Protein AF-A0AAD4L509-F1 (afdb_monomer_lite)

Organism: NCBI:txid1131652

Secondary structure (DSSP, 8-state):
-PPPHHHHHHHHHHHHHHSS--S--SSPPPSSGGGHHHHHHHHHHHH-GGGGGG-----HHHHHHHHHHSSS----TTTTTSPPTT-SS-HHHHHHHHHHHHHHHHHTT--S-HHHHHHHHHHHHHHHHHHHHHHHHHHHHHHHHHHHHHHHHHHHHHSHHHHHHHTTSHHHHHHHHHHHHHHHHHHHHHHHHHHHHHHHHHHHHHHHHHHHHHHHHHHHHGGGS-GGGHHHHHHHHHHHHHHHHHHHHHHHHHHHHHHHHHHHHHHHHHHHHHHHHHHHHHHH--------------

Radius of gyration: 30.37 Å; chains: 1; bounding box: 73×47×112 Å

Sequence (298 aa):
MSATSSDKEWLENAEQAESTNSHASEYPTHPLSQLQGPFEESITESADPKYLQWQVFIDTQSRRDQILTSPKYERLCGRRWRQRPGERYHPLWKIVAQISFGLHLLANDLAKSEIHVVKILQTHVSDIDGFIERTTDDLQLALNDITERFDLLRLPLENLSIFSEMLEDPTFRQSVIIDNERIEHIITRSTLAMDDSLKDIRKGNESVNGLAFYIKEVGKEWVDRPPELDPICEAMVGNVDGWNRELRRLKRSVHKLAIALTQMTRYSLEIQRLVGVASRKGVVLPSSFPSIKLTKKC

pLDDT: mean 83.98, std 17.76, range [37.97, 98.44]

Foldseek 3Di:
DDDDPVVVVVVVVVVVVVPPPPPPPPDDDQPDPVLRLLQVLLVVLVPDCVNVVQDDDDDLVVQLCCLQPPPDHDQPLPSPQDQDVPRPDTNLSSLLSLLLRLVVCQLVVVDPDNVVSVVSNVVSLVVLVVSLVSLVSNLVVLLVVLVVVLVVLVVCVVVVVVNLVQLLDPVSLVVLVVVLVSLVSSLVSSVVNLVSSLVSLVSNLVSLVVSVVSLVVVVVVSPPHDPVCVVVSVVSNVSSVVSNVSSVVSNVSSVSSVVSSVSSVVSSVVSVVSSVVSVVVVVVDDDPDDPPPDDDDD

Structure (mmCIF, N/CA/C/O backbone):
data_AF-A0AAD4L509-F1
#
_entry.id   AF-A0AAD4L509-F1
#
loop_
_atom_site.group_PDB
_atom_site.id
_atom_site.type_symbol
_atom_site.label_atom_id
_atom_site.label_alt_id
_atom_site.label_comp_id
_atom_site.label_asym_id
_atom_site.label_entity_id
_atom_site.label_seq_id
_atom_site.pdbx_PDB_ins_code
_atom_site.Cartn_x
_atom_site.Cartn_y
_atom_site.Cartn_z
_atom_site.occupancy
_atom_site.B_iso_or_equiv
_atom_site.auth_seq_id
_atom_site.auth_comp_id
_atom_site.auth_asym_id
_atom_site.auth_atom_id
_atom_site.pdbx_PDB_model_num
ATOM 1 N N . MET A 1 1 ? -35.417 30.136 -39.360 1.00 43.12 1 MET A N 1
ATOM 2 C CA . MET A 1 1 ? -35.268 29.685 -37.961 1.00 43.12 1 MET A CA 1
ATOM 3 C C . MET A 1 1 ? -33.833 29.976 -37.580 1.00 43.12 1 MET A C 1
ATOM 5 O O . MET A 1 1 ? -32.937 29.350 -38.127 1.00 43.12 1 MET A O 1
ATOM 9 N N . SER A 1 2 ? -33.624 31.036 -36.806 1.00 41.09 2 SER A N 1
ATOM 10 C CA . SER A 1 2 ? -32.294 31.559 -36.489 1.00 41.09 2 SER A CA 1
ATOM 11 C C . SER A 1 2 ? -31.781 30.878 -35.225 1.00 41.09 2 SER A C 1
ATOM 13 O O . SER A 1 2 ? -32.472 30.907 -34.210 1.00 41.09 2 SER A O 1
ATOM 15 N N . ALA A 1 3 ? -30.605 30.250 -35.310 1.00 37.97 3 ALA A N 1
ATOM 16 C CA . ALA A 1 3 ? -29.920 29.656 -34.166 1.00 37.97 3 ALA A CA 1
ATOM 17 C C . ALA A 1 3 ? -29.687 30.716 -33.081 1.00 37.97 3 ALA A C 1
ATOM 19 O O . ALA A 1 3 ? -29.324 31.859 -33.389 1.00 37.97 3 ALA A O 1
ATOM 20 N N . THR A 1 4 ? -29.947 30.344 -31.830 1.00 47.12 4 THR A N 1
ATOM 21 C CA . THR A 1 4 ? -29.816 31.246 -30.687 1.00 47.12 4 THR A CA 1
ATOM 22 C C . THR A 1 4 ? -28.344 31.519 -30.380 1.00 47.12 4 THR A C 1
ATOM 24 O O . THR A 1 4 ? -27.475 30.717 -30.709 1.00 47.12 4 THR A O 1
ATOM 27 N N . SER A 1 5 ? -28.055 32.665 -29.753 1.00 47.44 5 SER A N 1
ATOM 28 C CA . SER A 1 5 ? -26.690 33.104 -29.407 1.00 47.44 5 SER A CA 1
ATOM 29 C C . SER A 1 5 ? -25.899 32.074 -28.591 1.00 47.44 5 SER A C 1
ATOM 31 O O . SER A 1 5 ? -24.677 32.076 -28.651 1.00 47.44 5 SER A O 1
ATOM 33 N N . SER A 1 6 ? -26.589 31.184 -27.873 1.00 50.41 6 SER A N 1
ATOM 34 C CA . SER A 1 6 ? -25.966 30.121 -27.086 1.00 50.41 6 SER A CA 1
ATOM 35 C C . SER A 1 6 ? -25.406 29.004 -27.968 1.00 50.41 6 SER A C 1
ATOM 37 O O . SER A 1 6 ? -24.309 28.530 -27.713 1.00 50.41 6 SER A O 1
ATOM 39 N N . ASP A 1 7 ? -26.085 28.637 -29.059 1.00 46.78 7 ASP A N 1
ATOM 40 C CA . ASP A 1 7 ? -25.663 27.527 -29.929 1.00 46.78 7 ASP A CA 1
ATOM 41 C C . ASP A 1 7 ? -24.401 27.863 -30.744 1.00 46.78 7 ASP A C 1
ATOM 43 O O . ASP A 1 7 ? -23.648 26.972 -31.134 1.00 46.78 7 ASP A O 1
ATOM 47 N N . LYS A 1 8 ? -24.147 29.158 -30.972 1.00 52.47 8 LYS A N 1
ATOM 48 C CA . LYS A 1 8 ? -22.928 29.647 -31.632 1.00 52.47 8 LYS A CA 1
ATOM 49 C C . LYS A 1 8 ? -21.715 29.650 -30.696 1.00 52.47 8 LYS A C 1
ATOM 51 O O . LYS A 1 8 ? -20.625 29.319 -31.144 1.00 52.47 8 LYS A O 1
ATOM 56 N N . GLU A 1 9 ? -21.916 29.917 -29.404 1.00 48.72 9 GLU A N 1
ATOM 57 C CA . GLU A 1 9 ? -20.851 29.861 -28.389 1.00 48.72 9 GLU A CA 1
ATOM 58 C C . GLU A 1 9 ? -20.321 28.436 -28.163 1.00 48.72 9 GLU A C 1
ATOM 60 O O . GLU A 1 9 ? -19.134 28.262 -27.899 1.00 48.72 9 GLU A O 1
ATOM 65 N N . TRP A 1 10 ? -21.156 27.397 -28.283 1.00 47.34 10 TRP A N 1
ATOM 66 C CA . TRP A 1 10 ? -20.687 26.010 -28.139 1.00 47.34 10 TRP A CA 1
ATOM 67 C C . TRP A 1 10 ? -19.842 25.545 -29.328 1.00 47.34 10 TRP A C 1
ATOM 69 O O . TRP A 1 10 ? -18.880 24.804 -29.135 1.00 47.34 10 TRP A O 1
ATOM 79 N N . LEU A 1 11 ? -20.173 25.998 -30.541 1.00 46.00 11 LEU A N 1
ATOM 80 C CA . LEU A 1 11 ? -19.429 25.659 -31.756 1.00 46.00 11 LEU A CA 1
ATOM 81 C C . LEU A 1 11 ? -18.116 26.447 -31.860 1.00 46.00 11 LEU A C 1
ATOM 83 O O . LEU A 1 11 ? -17.094 25.850 -32.179 1.00 46.00 11 LEU A O 1
ATOM 87 N N . GLU A 1 12 ? -18.097 27.731 -31.485 1.00 48.97 12 GLU A N 1
ATOM 88 C CA . GLU A 1 12 ? -16.856 28.523 -31.438 1.00 48.97 12 GLU A CA 1
ATOM 89 C C . GLU A 1 12 ? -15.897 28.044 -30.334 1.00 48.97 12 GLU A C 1
ATOM 91 O O . GLU A 1 12 ? -14.687 28.033 -30.546 1.00 48.97 12 GLU A O 1
ATOM 96 N N . ASN A 1 13 ? -16.404 27.569 -29.188 1.00 50.41 13 ASN A N 1
ATOM 97 C CA . ASN A 1 13 ? -15.561 26.963 -28.148 1.00 50.41 13 ASN A CA 1
ATOM 98 C C . ASN A 1 13 ? -15.045 25.566 -28.535 1.00 50.41 13 ASN A C 1
ATOM 100 O O . ASN A 1 13 ? -13.947 25.192 -28.123 1.00 50.41 13 ASN A O 1
ATOM 104 N N . ALA A 1 14 ? -15.796 24.798 -29.332 1.00 44.62 14 ALA A N 1
ATOM 105 C CA . ALA A 1 14 ? -15.333 23.517 -29.869 1.00 44.62 14 ALA A CA 1
ATOM 106 C C . ALA A 1 14 ? -14.268 23.716 -30.965 1.00 44.62 14 ALA A C 1
ATOM 108 O O . ALA A 1 14 ? -13.237 23.048 -30.940 1.00 44.62 14 ALA A O 1
ATOM 109 N N . GLU A 1 15 ? -14.446 24.703 -31.850 1.00 41.56 15 GLU A N 1
ATOM 110 C CA . GLU A 1 15 ? -13.451 25.070 -32.867 1.00 41.56 15 GLU A CA 1
ATOM 111 C C . GLU A 1 15 ? -12.221 25.785 -32.266 1.00 41.56 15 GLU A C 1
ATOM 113 O O . GLU A 1 15 ? -11.111 25.623 -32.773 1.00 41.56 15 GLU A O 1
ATOM 118 N N . GLN A 1 16 ? -12.345 26.515 -31.148 1.00 42.78 16 GLN A N 1
ATOM 119 C CA . GLN A 1 16 ? -11.191 27.054 -30.402 1.00 42.78 16 GLN A CA 1
ATOM 120 C C . GLN A 1 16 ? -10.446 25.987 -29.580 1.00 42.78 16 GLN A C 1
ATOM 122 O O . GLN A 1 16 ? -9.226 26.088 -29.414 1.00 42.78 16 GLN A O 1
ATOM 127 N N . ALA A 1 17 ? -11.136 24.935 -29.124 1.00 42.91 17 ALA A N 1
ATOM 128 C CA . ALA A 1 17 ? -10.501 23.765 -28.515 1.00 42.91 17 ALA A CA 1
ATOM 129 C C . ALA A 1 17 ? -9.759 22.892 -29.548 1.00 42.91 17 ALA A C 1
ATOM 131 O O . ALA A 1 17 ? -8.763 22.259 -29.199 1.00 42.91 17 ALA A O 1
ATOM 132 N N . GLU A 1 18 ? -10.185 22.898 -30.816 1.00 42.50 18 GLU A N 1
ATOM 133 C CA . GLU A 1 18 ? -9.503 22.190 -31.913 1.00 42.50 18 GLU A CA 1
ATOM 134 C C . GLU A 1 18 ? -8.462 23.039 -32.675 1.00 42.50 18 GLU A C 1
ATOM 136 O O . GLU A 1 18 ? -7.600 22.473 -33.345 1.00 42.50 18 GLU A O 1
ATOM 141 N N . SER A 1 19 ? -8.448 24.374 -32.538 1.00 38.34 19 SER A N 1
ATOM 142 C CA . SER A 1 19 ? -7.509 25.262 -33.264 1.00 38.34 19 SER A CA 1
ATOM 143 C C . SER A 1 19 ? -6.314 25.797 -32.458 1.00 38.34 19 SER A C 1
ATOM 145 O O . SER A 1 19 ? -5.514 26.566 -32.991 1.00 38.34 19 SER A O 1
ATOM 147 N N . THR A 1 20 ? -6.104 25.347 -31.215 1.00 40.91 20 THR A N 1
ATOM 148 C CA . THR A 1 20 ? -4.915 25.712 -30.409 1.00 40.91 20 THR A CA 1
ATOM 149 C C . THR A 1 20 ? -3.862 24.613 -30.272 1.00 40.91 20 THR A C 1
ATOM 151 O O . THR A 1 20 ? -2.936 24.761 -29.479 1.00 40.91 20 THR A O 1
ATOM 154 N N . ASN A 1 21 ? -3.914 23.547 -31.079 1.00 43.47 21 ASN A N 1
ATOM 155 C CA . ASN A 1 21 ? -2.883 22.505 -31.038 1.00 43.47 21 ASN A CA 1
ATOM 156 C C . ASN A 1 21 ? -2.199 22.281 -32.394 1.00 43.47 21 ASN A C 1
ATOM 158 O O . ASN A 1 21 ? -2.248 21.204 -32.978 1.00 43.47 21 ASN A O 1
ATOM 162 N N . SER A 1 22 ? -1.531 23.327 -32.890 1.00 38.91 22 SER A N 1
ATOM 163 C CA . SER A 1 22 ? -0.458 23.193 -33.891 1.00 38.91 22 SER A CA 1
ATOM 164 C C . SER A 1 22 ? 0.933 23.458 -33.303 1.00 38.91 22 SER A C 1
ATOM 166 O O . SER A 1 22 ? 1.882 23.736 -34.033 1.00 38.91 22 SER A O 1
ATOM 168 N N . HIS A 1 23 ? 1.096 23.297 -31.986 1.00 38.84 23 HIS A N 1
ATOM 169 C CA . HIS A 1 23 ? 2.402 22.912 -31.470 1.00 38.84 23 HIS A CA 1
ATOM 170 C C . HIS A 1 23 ? 2.576 21.431 -31.799 1.00 38.84 23 HIS A C 1
ATOM 172 O O . HIS A 1 23 ? 1.921 20.575 -31.208 1.00 38.84 23 HIS A O 1
ATOM 178 N N . ALA A 1 24 ? 3.435 21.119 -32.772 1.00 44.59 24 ALA A N 1
ATOM 179 C CA . ALA A 1 24 ? 4.039 19.795 -32.836 1.00 44.59 24 ALA A CA 1
ATOM 180 C C . ALA A 1 24 ? 4.482 19.436 -31.408 1.00 44.59 24 ALA A C 1
ATOM 182 O O . ALA A 1 24 ? 5.202 20.229 -30.802 1.00 44.59 24 ALA A O 1
ATOM 183 N N . SER A 1 25 ? 3.957 18.341 -30.846 1.00 54.03 25 SER A N 1
ATOM 184 C CA . SER A 1 25 ? 4.191 17.982 -29.442 1.00 54.03 25 SER A CA 1
ATOM 185 C C . SER A 1 25 ? 5.686 18.088 -29.132 1.00 54.03 25 SER A C 1
ATOM 187 O O . SER A 1 25 ? 6.492 17.419 -29.776 1.00 54.03 25 SER A O 1
ATOM 189 N N . GLU A 1 26 ? 6.070 18.946 -28.177 1.00 77.88 26 GLU A N 1
ATOM 190 C CA . GLU A 1 26 ? 7.463 19.060 -27.707 1.00 77.88 26 GLU A CA 1
ATOM 191 C C . GLU A 1 26 ? 7.971 17.738 -27.102 1.00 77.88 26 GLU A C 1
ATOM 193 O O . GLU A 1 26 ? 9.171 17.564 -26.883 1.00 77.88 26 GLU A O 1
ATOM 198 N N . TYR A 1 27 ? 7.066 16.789 -26.849 1.00 84.69 27 TYR A N 1
ATOM 199 C CA . TYR A 1 27 ? 7.356 15.504 -26.242 1.00 84.69 27 TYR A CA 1
ATOM 200 C C . TYR A 1 27 ? 7.471 14.388 -27.289 1.00 84.69 27 TYR A C 1
ATOM 202 O O . TYR A 1 27 ? 6.684 14.334 -28.239 1.00 84.69 27 TYR A O 1
ATOM 210 N N . PRO A 1 28 ? 8.400 13.432 -27.097 1.00 91.75 28 PRO A N 1
ATOM 211 C CA . PRO A 1 28 ? 8.455 12.233 -27.921 1.00 91.75 28 PRO A CA 1
ATOM 212 C C . PRO A 1 28 ? 7.127 11.468 -27.913 1.00 91.75 28 PRO A C 1
ATOM 214 O O . PRO A 1 28 ? 6.457 11.356 -26.882 1.00 91.75 28 PRO A O 1
ATOM 217 N N . THR A 1 29 ? 6.768 10.895 -29.062 1.00 92.94 29 THR A N 1
ATOM 218 C CA . THR A 1 29 ? 5.614 10.000 -29.166 1.00 92.94 29 THR A CA 1
ATOM 219 C C . THR A 1 29 ? 5.935 8.661 -28.509 1.00 92.94 29 THR A C 1
ATOM 221 O O . THR A 1 29 ? 6.902 7.989 -28.859 1.00 92.94 29 THR A O 1
ATOM 224 N N . HIS A 1 30 ? 5.111 8.274 -27.546 1.00 92.94 30 HIS A N 1
ATOM 225 C CA . HIS A 1 30 ? 5.195 7.021 -26.823 1.00 92.94 30 HIS A CA 1
ATOM 226 C C . HIS A 1 30 ? 4.665 5.871 -27.706 1.00 92.94 30 HIS A C 1
ATOM 228 O O . HIS A 1 30 ? 3.613 6.024 -28.331 1.00 92.94 30 HIS A O 1
ATOM 234 N N . PRO A 1 31 ? 5.312 4.685 -27.729 1.00 89.31 31 PRO A N 1
ATOM 235 C CA . PRO A 1 31 ? 4.891 3.548 -28.569 1.00 89.31 31 PRO A CA 1
ATOM 236 C C . PRO A 1 31 ? 3.499 2.999 -28.220 1.00 89.31 31 PRO A C 1
ATOM 238 O O . PRO A 1 31 ? 2.867 2.307 -29.010 1.00 89.31 31 PRO A O 1
ATOM 241 N N 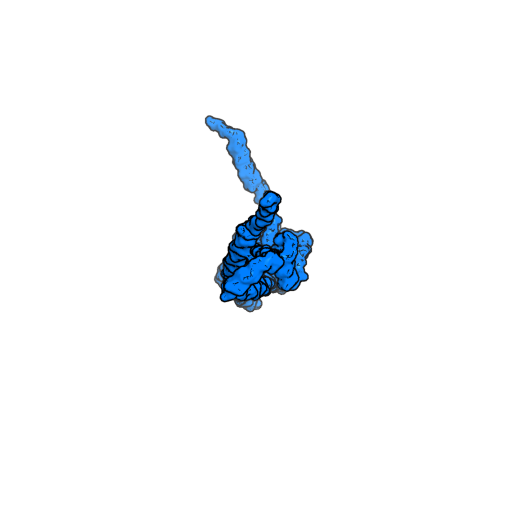. LEU A 1 32 ? 3.012 3.307 -27.020 1.00 87.75 32 LEU A N 1
ATOM 242 C CA . LEU A 1 32 ? 1.647 3.038 -26.579 1.00 87.75 32 LEU A CA 1
ATOM 243 C C . LEU A 1 32 ? 0.907 4.350 -26.349 1.00 87.75 32 LEU A C 1
ATOM 245 O O . LEU A 1 32 ? 1.233 5.068 -25.403 1.00 87.75 32 LEU A O 1
ATOM 249 N N . SER A 1 33 ? -0.132 4.610 -27.141 1.00 89.44 33 SER A N 1
ATOM 250 C CA . SER A 1 33 ? -0.953 5.827 -27.043 1.00 89.44 33 SER A CA 1
ATOM 251 C C . SER A 1 33 ? -1.555 6.028 -25.648 1.00 89.44 33 SER A C 1
ATOM 253 O O . SER A 1 33 ? -1.541 7.135 -25.117 1.00 89.44 33 SER A O 1
ATOM 255 N N . GLN A 1 34 ? -1.996 4.947 -24.999 1.00 90.50 34 GLN A N 1
ATOM 256 C CA . GLN A 1 34 ? -2.543 4.983 -23.637 1.00 90.50 34 GLN A CA 1
ATOM 257 C C . GLN A 1 34 ? -1.531 5.430 -22.562 1.00 90.50 34 GLN A C 1
ATOM 259 O O . GLN A 1 34 ? -1.933 5.802 -21.462 1.00 90.50 34 GLN A O 1
ATOM 264 N N . LEU A 1 35 ? -0.228 5.381 -22.860 1.00 93.31 35 LEU A N 1
ATOM 265 C CA . LEU A 1 35 ? 0.849 5.798 -21.959 1.00 93.31 35 LEU A CA 1
ATOM 266 C C . LEU A 1 35 ? 1.438 7.171 -22.322 1.00 93.31 35 LEU A C 1
ATOM 268 O O . LEU A 1 35 ? 2.289 7.660 -21.584 1.00 93.31 35 LEU A O 1
ATOM 272 N N . GLN A 1 36 ? 0.961 7.826 -23.388 1.00 94.88 36 GLN A N 1
ATOM 273 C CA . GLN A 1 36 ? 1.437 9.157 -23.784 1.00 94.88 36 GLN A CA 1
ATOM 274 C C . GLN A 1 36 ? 1.230 10.184 -22.666 1.00 94.88 36 GLN A C 1
ATOM 276 O O . GLN A 1 36 ? 2.169 10.842 -22.235 1.00 94.88 36 GLN A O 1
ATOM 281 N N . GLY A 1 37 ? 0.011 10.276 -22.136 1.00 95.19 37 GLY A N 1
ATOM 282 C CA . GLY A 1 37 ? -0.310 11.221 -21.070 1.00 95.19 37 GLY A CA 1
ATOM 283 C C . GLY A 1 37 ? 0.528 11.060 -19.789 1.00 95.19 37 GLY A C 1
ATOM 284 O O . GLY A 1 37 ? 1.097 12.052 -19.333 1.00 95.19 37 GLY A O 1
ATOM 285 N N . PRO A 1 38 ? 0.647 9.855 -19.188 1.00 95.25 38 PRO A N 1
ATOM 286 C CA . PRO A 1 38 ? 1.501 9.674 -18.015 1.00 95.25 38 PRO A CA 1
ATOM 287 C C . PRO A 1 38 ? 2.987 9.902 -18.327 1.00 95.25 38 PRO A C 1
ATOM 289 O O . PRO A 1 38 ? 3.720 10.367 -17.455 1.00 95.25 38 PRO A O 1
ATOM 292 N N . PHE A 1 39 ? 3.436 9.612 -19.551 1.00 95.50 39 PHE A N 1
ATOM 293 C CA . PHE A 1 39 ? 4.797 9.909 -19.990 1.00 95.50 39 PHE A CA 1
ATOM 294 C C . PHE A 1 39 ? 5.066 11.420 -20.002 1.00 95.50 39 PHE A C 1
ATOM 296 O O . PHE A 1 39 ? 6.002 11.871 -19.344 1.00 95.50 39 PHE A O 1
ATOM 303 N N . GLU A 1 40 ? 4.212 12.206 -20.656 1.00 95.19 40 GLU A N 1
ATOM 304 C CA . GLU A 1 40 ? 4.329 13.669 -20.717 1.00 95.19 40 GLU A CA 1
ATOM 305 C C . GLU A 1 40 ? 4.313 14.301 -19.322 1.00 95.19 40 GLU A C 1
ATOM 307 O O . GLU A 1 40 ? 5.230 15.049 -18.981 1.00 95.19 40 GLU A O 1
ATOM 312 N N . GLU A 1 41 ? 3.342 13.926 -18.476 1.00 92.88 41 GLU A N 1
ATOM 313 C CA . GLU A 1 41 ? 3.248 14.439 -17.102 1.00 92.88 41 GLU A CA 1
ATOM 314 C C . GLU A 1 41 ? 4.536 14.149 -16.317 1.00 92.88 41 GLU A C 1
ATOM 316 O O . GLU A 1 41 ? 5.060 15.026 -15.632 1.00 92.88 41 GLU A O 1
ATOM 321 N N . SER A 1 42 ? 5.111 12.952 -16.470 1.00 92.12 42 SER A N 1
ATOM 322 C CA . SER A 1 42 ? 6.351 12.586 -15.776 1.00 92.12 42 SER A CA 1
ATOM 323 C C . SER A 1 42 ? 7.586 13.374 -16.238 1.00 92.12 42 SER A C 1
ATOM 325 O O . SER A 1 42 ? 8.481 13.634 -15.427 1.00 92.12 42 SER A O 1
ATOM 327 N N . ILE A 1 43 ? 7.640 13.793 -17.509 1.00 90.94 43 ILE A N 1
ATOM 328 C CA . ILE A 1 43 ? 8.719 14.648 -18.027 1.00 90.94 43 ILE A CA 1
ATOM 329 C C . ILE A 1 43 ? 8.578 16.054 -17.452 1.00 90.94 43 ILE A C 1
ATOM 331 O O . ILE A 1 43 ? 9.557 16.606 -16.943 1.00 90.94 43 ILE A O 1
ATOM 335 N N . THR A 1 44 ? 7.365 16.614 -17.481 1.00 89.69 44 THR A N 1
ATOM 336 C CA . THR A 1 44 ? 7.090 17.940 -16.916 1.00 89.69 44 THR A CA 1
ATOM 337 C C . THR A 1 44 ? 7.430 17.988 -15.424 1.00 89.69 44 THR A C 1
ATOM 339 O O . THR A 1 44 ? 8.075 18.930 -14.969 1.00 89.69 44 THR A O 1
ATOM 342 N N . GLU A 1 45 ? 7.063 16.955 -14.662 1.00 87.00 45 GLU A N 1
ATOM 343 C CA . GLU A 1 45 ? 7.367 16.864 -13.227 1.00 87.00 45 GLU A CA 1
ATOM 344 C C . GLU A 1 45 ? 8.865 16.763 -12.945 1.00 87.00 45 GLU A C 1
ATOM 346 O O . GLU A 1 45 ? 9.358 17.376 -12.000 1.00 87.00 45 GLU A O 1
ATOM 351 N N . SER A 1 46 ? 9.605 16.023 -13.772 1.00 83.50 46 SER A N 1
ATOM 352 C CA . SER A 1 46 ? 11.055 15.867 -13.610 1.00 83.50 46 SER A CA 1
ATOM 353 C C . SER A 1 46 ? 11.821 17.171 -13.858 1.00 83.50 46 SER A C 1
ATOM 355 O O . SER A 1 46 ? 12.927 17.338 -13.344 1.00 83.50 46 SER A O 1
ATOM 357 N N . ALA A 1 47 ? 11.240 18.101 -14.622 1.00 82.62 47 ALA A N 1
ATOM 358 C CA . ALA A 1 47 ? 11.816 19.416 -14.886 1.00 82.62 47 ALA A CA 1
ATOM 359 C C . ALA A 1 47 ? 11.576 20.433 -13.752 1.00 82.62 47 ALA A C 1
ATOM 361 O O . ALA A 1 47 ? 12.298 21.428 -13.674 1.00 82.62 47 ALA A O 1
ATOM 362 N N . ASP A 1 48 ? 10.599 20.202 -12.865 1.00 80.00 48 ASP A N 1
ATOM 363 C CA . ASP A 1 48 ? 10.286 21.102 -11.751 1.00 80.00 48 ASP A CA 1
ATOM 364 C C . ASP A 1 48 ? 10.876 20.572 -10.418 1.00 80.00 48 ASP A C 1
ATOM 366 O O . ASP A 1 48 ? 10.406 19.571 -9.865 1.00 80.00 48 ASP A O 1
ATOM 370 N N . PRO A 1 49 ? 11.868 21.269 -9.822 1.00 71.88 49 PRO A N 1
ATOM 371 C CA . PRO A 1 49 ? 12.507 20.863 -8.569 1.00 71.88 49 PRO A CA 1
ATOM 372 C C . PRO A 1 49 ? 11.546 20.723 -7.387 1.00 71.88 49 PRO A C 1
ATOM 374 O O . PRO A 1 49 ? 11.866 20.038 -6.411 1.00 71.88 49 PRO A O 1
ATOM 377 N N . LYS A 1 50 ? 10.362 21.350 -7.444 1.00 72.62 50 LYS A N 1
ATOM 378 C CA . LYS A 1 50 ? 9.341 21.199 -6.403 1.00 72.62 50 LYS A CA 1
ATOM 379 C C . LYS A 1 50 ? 8.954 19.739 -6.232 1.00 72.62 50 LYS A C 1
ATOM 381 O O . LYS A 1 50 ? 8.697 19.339 -5.104 1.00 72.62 50 LYS A O 1
ATOM 386 N N . TYR A 1 51 ? 8.966 18.924 -7.289 1.00 66.56 51 TYR A N 1
ATOM 387 C CA . TYR A 1 51 ? 8.562 17.517 -7.220 1.00 66.56 51 TYR A CA 1
ATOM 388 C C . TYR A 1 51 ? 9.578 16.609 -6.494 1.00 66.56 51 TYR A C 1
ATOM 390 O O . TYR A 1 51 ? 9.212 15.512 -6.063 1.00 66.56 51 TYR A O 1
ATOM 398 N N . LEU A 1 52 ? 10.805 17.085 -6.241 1.00 59.97 52 LEU A N 1
ATOM 399 C CA . LEU A 1 52 ? 11.832 16.360 -5.478 1.00 59.97 52 LEU A CA 1
ATOM 400 C C . LEU A 1 52 ? 11.637 16.448 -3.953 1.00 59.97 52 LEU A C 1
ATOM 402 O O . LEU A 1 52 ? 12.065 15.553 -3.227 1.00 59.97 52 LEU A O 1
ATOM 406 N N . GLN A 1 53 ? 10.949 17.478 -3.448 1.00 61.06 53 GLN A N 1
ATOM 407 C CA . GLN A 1 53 ? 10.806 17.737 -2.003 1.00 61.06 53 GLN A CA 1
ATOM 408 C C . GLN A 1 53 ? 9.802 16.816 -1.285 1.00 61.06 53 GLN A C 1
ATOM 410 O O . GLN A 1 53 ? 9.625 16.899 -0.072 1.00 61.06 53 GLN A O 1
ATOM 415 N N . TRP A 1 54 ? 9.125 15.929 -2.014 1.00 62.31 54 TRP A N 1
ATOM 416 C CA . TRP A 1 54 ? 7.993 15.156 -1.488 1.00 62.31 54 TRP A CA 1
ATOM 417 C C . TRP A 1 54 ? 8.349 13.741 -1.029 1.00 62.31 54 TRP A C 1
ATOM 419 O O . TRP A 1 54 ? 7.462 12.976 -0.634 1.00 62.31 54 TRP A O 1
ATOM 429 N N . GLN A 1 55 ? 9.628 13.369 -1.087 1.00 63.50 55 GLN A N 1
ATOM 430 C CA . GLN A 1 55 ? 10.098 12.106 -0.536 1.00 63.50 55 GLN A CA 1
ATOM 431 C C . GLN A 1 55 ? 10.271 12.246 0.977 1.00 63.50 55 GLN A C 1
ATOM 433 O O . GLN A 1 55 ? 11.147 12.959 1.455 1.00 63.50 55 GLN A O 1
ATOM 438 N N . VAL A 1 56 ? 9.418 11.557 1.733 1.00 64.88 56 VAL A N 1
ATOM 439 C CA . VAL A 1 56 ? 9.535 11.472 3.190 1.00 64.88 56 VAL A CA 1
ATOM 440 C C . VAL A 1 56 ? 10.106 10.105 3.539 1.00 64.88 56 VAL A C 1
ATOM 442 O O . VAL A 1 56 ? 9.469 9.076 3.308 1.00 64.88 56 VAL A O 1
ATOM 445 N N . PHE A 1 57 ? 11.322 10.113 4.077 1.00 71.69 57 PHE A N 1
ATOM 446 C CA . PHE A 1 57 ? 12.025 8.931 4.559 1.00 71.69 57 PHE A CA 1
ATOM 447 C C . PHE A 1 57 ? 11.798 8.804 6.062 1.00 71.69 57 PHE A C 1
ATOM 449 O O . PHE A 1 57 ? 12.560 9.322 6.870 1.00 71.69 57 PHE A O 1
ATOM 456 N N . ILE A 1 58 ? 10.703 8.148 6.422 1.00 82.00 58 ILE A N 1
ATOM 457 C CA . ILE A 1 58 ? 10.400 7.748 7.798 1.00 82.00 58 ILE A CA 1
ATOM 458 C C . ILE A 1 58 ? 10.194 6.241 7.808 1.00 82.00 58 ILE A C 1
ATOM 460 O O . ILE A 1 58 ? 9.695 5.696 6.823 1.00 82.00 58 ILE A O 1
ATOM 464 N N . ASP A 1 59 ? 10.598 5.568 8.878 1.00 88.69 59 ASP A N 1
ATOM 465 C CA . ASP A 1 59 ? 10.461 4.120 9.011 1.00 88.69 59 ASP A CA 1
ATOM 466 C C . ASP A 1 59 ? 8.992 3.695 9.198 1.00 88.69 59 ASP A C 1
ATOM 468 O O . ASP A 1 59 ? 8.102 4.511 9.453 1.00 88.69 59 ASP A O 1
ATOM 472 N N . THR A 1 60 ? 8.732 2.399 9.031 1.00 90.12 60 THR A N 1
ATOM 473 C CA . THR A 1 60 ? 7.389 1.803 9.084 1.00 90.12 60 THR A CA 1
ATOM 474 C C . THR A 1 60 ? 6.693 2.040 10.428 1.00 90.12 60 THR A C 1
ATOM 476 O O . THR A 1 60 ? 5.500 2.354 10.442 1.00 90.12 60 THR A O 1
ATOM 479 N N . GLN A 1 61 ? 7.425 1.983 11.545 1.00 92.75 61 GLN A N 1
ATOM 480 C CA . GLN A 1 61 ? 6.859 2.226 12.872 1.00 92.75 61 GLN A CA 1
ATOM 481 C C . GLN A 1 61 ? 6.440 3.688 13.016 1.00 92.75 61 GLN A C 1
ATOM 483 O O . GLN A 1 61 ? 5.287 3.970 13.340 1.00 92.75 61 GLN A O 1
ATOM 488 N N . SER A 1 62 ? 7.322 4.618 12.648 1.00 91.69 62 SER A N 1
ATOM 489 C CA . SER A 1 62 ? 7.014 6.051 12.652 1.00 91.69 62 SER A CA 1
ATOM 490 C C . SER A 1 62 ? 5.801 6.396 11.779 1.00 91.69 62 SER A C 1
ATOM 492 O O . SER A 1 62 ? 4.978 7.232 12.162 1.00 91.69 62 SER A O 1
ATOM 494 N N . ARG A 1 63 ? 5.642 5.746 10.613 1.00 90.50 63 ARG A N 1
ATOM 495 C CA . ARG A 1 63 ? 4.443 5.912 9.767 1.00 90.50 63 ARG A CA 1
ATOM 496 C C . ARG A 1 63 ? 3.185 5.446 10.485 1.00 90.50 63 ARG A C 1
ATOM 498 O O . ARG A 1 63 ? 2.189 6.172 10.481 1.00 90.50 63 ARG A O 1
ATOM 505 N N . ARG A 1 64 ? 3.217 4.255 11.092 1.00 93.50 64 ARG A N 1
ATOM 506 C CA . ARG A 1 64 ? 2.074 3.700 11.828 1.00 93.50 64 ARG A CA 1
ATOM 507 C C . ARG A 1 64 ? 1.679 4.605 12.988 1.00 93.50 64 ARG A C 1
ATOM 509 O O . ARG A 1 64 ? 0.503 4.949 13.106 1.00 93.50 64 ARG A O 1
ATOM 516 N N . ASP A 1 65 ? 2.652 5.052 13.769 1.00 93.44 65 ASP A N 1
ATOM 517 C CA . ASP A 1 65 ? 2.424 5.914 14.924 1.00 93.44 65 ASP A CA 1
ATOM 518 C C . ASP A 1 65 ? 1.791 7.242 14.507 1.00 93.44 65 ASP A C 1
ATOM 520 O O . ASP A 1 65 ? 0.801 7.665 15.101 1.00 93.44 65 ASP A O 1
ATOM 524 N N . GLN A 1 66 ? 2.271 7.881 13.440 1.00 91.12 66 GLN A N 1
ATOM 525 C CA . GLN A 1 66 ? 1.658 9.113 12.937 1.00 91.12 66 GLN A CA 1
ATOM 526 C C . GLN A 1 66 ? 0.249 8.877 12.364 1.00 91.12 66 GLN A C 1
ATOM 528 O O . GLN A 1 66 ? -0.664 9.667 12.624 1.00 91.12 66 GLN A O 1
ATOM 533 N N . ILE A 1 67 ? 0.019 7.766 11.648 1.00 92.50 67 ILE A N 1
ATOM 534 C CA . ILE A 1 67 ? -1.328 7.389 11.189 1.00 92.50 67 ILE A CA 1
ATOM 535 C C . ILE A 1 67 ? -2.289 7.302 12.374 1.00 92.50 67 ILE A C 1
ATOM 537 O O . ILE A 1 67 ? -3.430 7.734 12.232 1.00 92.50 67 ILE A O 1
ATOM 541 N N . LEU A 1 68 ? -1.858 6.799 13.529 1.00 94.06 68 LEU A N 1
ATOM 542 C CA . LEU A 1 68 ? -2.719 6.645 14.700 1.00 94.06 68 LEU A CA 1
ATOM 543 C C . LEU A 1 68 ? -2.831 7.914 15.554 1.00 94.06 68 LEU A C 1
ATOM 545 O O . LEU A 1 68 ? -3.910 8.212 16.059 1.00 94.06 68 LEU A O 1
ATOM 549 N N . THR A 1 69 ? -1.753 8.678 15.704 1.00 92.50 69 THR A N 1
ATOM 550 C CA . THR A 1 69 ? -1.664 9.756 16.705 1.00 92.50 69 THR A CA 1
ATOM 551 C C . THR A 1 69 ? -1.857 11.158 16.136 1.00 92.50 69 THR A C 1
ATOM 553 O O . THR A 1 69 ? -2.217 12.068 16.882 1.00 92.50 69 THR A O 1
ATOM 556 N N . SER A 1 70 ? -1.652 11.372 14.830 1.00 90.31 70 SER A N 1
ATOM 557 C CA . SER A 1 70 ? -1.762 12.718 14.261 1.00 90.31 70 SER A CA 1
ATOM 558 C C . SER A 1 70 ? -3.192 13.273 14.373 1.00 90.31 70 SER A C 1
ATOM 560 O O . SER A 1 70 ? -4.147 12.567 14.016 1.00 90.31 70 SER A O 1
ATOM 562 N N . PRO A 1 71 ? -3.361 14.561 14.752 1.00 88.88 71 PRO A N 1
ATOM 563 C CA . PRO A 1 71 ? -4.679 15.179 14.941 1.00 88.88 71 PRO A CA 1
ATOM 564 C C . PRO A 1 71 ? -5.583 15.087 13.711 1.00 88.88 71 PRO A C 1
ATOM 566 O O . PRO A 1 71 ? -6.801 14.988 13.821 1.00 88.88 71 PRO A O 1
ATOM 569 N N . LYS A 1 72 ? -4.979 15.109 12.520 1.00 89.31 72 LYS A N 1
ATOM 570 C CA . LYS A 1 72 ? -5.658 14.906 11.242 1.00 89.31 72 LYS A CA 1
ATOM 571 C C . LYS A 1 72 ? -5.100 13.675 10.555 1.00 89.31 72 LYS A C 1
ATOM 573 O O . LYS A 1 72 ? -3.938 13.317 10.754 1.00 89.31 72 LYS A O 1
ATOM 578 N N . TYR A 1 73 ? -5.954 13.013 9.780 1.00 89.00 73 TYR A N 1
ATOM 579 C CA . TYR A 1 73 ? -5.505 11.912 8.947 1.00 89.00 73 TYR A CA 1
ATOM 580 C C . TYR A 1 73 ? -4.657 12.481 7.826 1.00 89.00 73 TYR A C 1
ATOM 582 O O . TYR A 1 73 ? -5.127 13.286 7.023 1.00 89.00 73 TYR A O 1
ATOM 590 N N . GLU A 1 74 ? -3.400 12.063 7.805 1.00 83.94 74 GLU A N 1
ATOM 591 C CA . GLU A 1 74 ? -2.510 12.307 6.695 1.00 83.94 74 GLU A CA 1
ATOM 592 C C . GLU A 1 74 ? -2.055 10.966 6.142 1.00 83.94 74 GLU A C 1
ATOM 594 O O . GLU A 1 74 ? -1.659 10.053 6.871 1.00 83.94 74 GLU A O 1
ATOM 599 N N . ARG A 1 75 ? -2.124 10.854 4.821 1.00 77.25 75 ARG A N 1
ATOM 600 C CA . ARG A 1 75 ? -1.665 9.670 4.122 1.00 77.25 75 ARG A CA 1
ATOM 601 C C . ARG A 1 75 ? -0.147 9.723 3.997 1.00 77.25 75 ARG A C 1
ATOM 603 O O . ARG A 1 75 ? 0.401 10.395 3.122 1.00 77.25 75 ARG A O 1
ATOM 610 N N . LEU A 1 76 ? 0.519 9.020 4.902 1.00 66.75 76 LEU A N 1
ATOM 611 C CA . LEU A 1 76 ? 1.979 8.943 4.956 1.00 66.75 76 LEU A CA 1
ATOM 612 C C . LEU A 1 76 ? 2.522 7.801 4.095 1.00 66.75 76 LEU A C 1
ATOM 614 O O . LEU A 1 76 ? 3.595 7.939 3.506 1.00 66.75 76 LEU A O 1
ATOM 618 N N . CYS A 1 77 ? 1.742 6.726 3.939 1.00 56.09 77 CYS A N 1
ATOM 619 C CA . CYS A 1 77 ? 1.978 5.704 2.929 1.00 56.09 77 CYS A CA 1
ATOM 620 C C . CYS A 1 77 ? 1.683 6.299 1.539 1.00 56.09 77 CYS A C 1
ATOM 622 O O . CYS A 1 77 ? 0.547 6.414 1.076 1.00 56.09 77 CYS A O 1
ATOM 624 N N . GLY A 1 78 ? 2.738 6.781 0.885 1.00 52.22 78 GLY A N 1
ATOM 625 C CA . GLY A 1 78 ? 2.654 7.226 -0.498 1.00 52.22 78 GLY A CA 1
ATOM 626 C C . GLY A 1 78 ? 2.635 8.730 -0.734 1.00 52.22 78 GLY A C 1
ATOM 627 O O . GLY A 1 78 ? 2.099 9.133 -1.746 1.00 52.22 78 GLY A O 1
ATOM 628 N N . ARG A 1 79 ? 3.298 9.597 0.044 1.00 63.44 79 ARG A N 1
ATOM 629 C CA . ARG A 1 79 ? 3.559 10.968 -0.479 1.00 63.44 79 ARG A CA 1
ATOM 630 C C . ARG A 1 79 ? 4.249 10.960 -1.860 1.00 63.44 79 ARG A C 1
ATOM 632 O O . ARG A 1 79 ? 4.000 11.830 -2.696 1.00 63.44 79 ARG A O 1
ATOM 639 N N . ARG A 1 80 ? 5.060 9.924 -2.108 1.00 71.31 80 ARG A N 1
ATOM 640 C CA . ARG A 1 80 ? 5.617 9.588 -3.426 1.00 71.31 80 ARG A CA 1
ATOM 641 C C . ARG A 1 80 ? 4.652 8.804 -4.332 1.00 71.31 80 ARG A C 1
ATOM 643 O O . ARG A 1 80 ? 4.684 8.991 -5.538 1.00 71.31 80 ARG A O 1
ATOM 650 N N . TRP A 1 81 ? 3.835 7.916 -3.766 1.00 78.69 81 TRP A N 1
ATOM 651 C CA . TRP A 1 81 ? 3.046 6.916 -4.505 1.00 78.69 81 TRP A CA 1
ATOM 652 C C . TRP A 1 81 ? 1.570 7.278 -4.704 1.00 78.69 81 TRP A C 1
ATOM 654 O O . TRP A 1 81 ? 0.856 6.564 -5.391 1.00 78.69 81 TRP A O 1
ATOM 664 N N . ARG A 1 82 ? 1.124 8.392 -4.129 1.00 78.25 82 ARG A N 1
ATOM 665 C CA . ARG A 1 82 ? -0.222 8.948 -4.216 1.00 78.25 82 ARG A CA 1
ATOM 666 C C . ARG A 1 82 ? -0.324 9.850 -5.431 1.00 78.25 82 ARG A C 1
ATOM 668 O O . ARG A 1 82 ? 0.485 10.759 -5.575 1.00 78.25 82 ARG A O 1
ATOM 675 N N . GLN A 1 83 ? -1.407 9.691 -6.185 1.00 80.06 83 GLN A N 1
ATOM 676 C CA . GLN A 1 83 ? -1.854 10.717 -7.123 1.00 80.06 83 GLN A CA 1
ATOM 677 C C . GLN A 1 83 ? -2.297 11.978 -6.369 1.00 80.06 83 GLN A C 1
ATOM 679 O O . GLN A 1 83 ? -3.231 11.943 -5.553 1.00 80.06 83 GLN A O 1
ATOM 684 N N . ARG A 1 84 ? -1.600 13.088 -6.597 1.00 79.81 84 ARG A N 1
ATOM 685 C CA . ARG A 1 84 ? -1.833 14.348 -5.881 1.00 79.81 84 ARG A CA 1
ATOM 686 C C . ARG A 1 84 ? -3.002 15.135 -6.476 1.00 79.81 84 ARG A C 1
ATOM 688 O O . ARG A 1 84 ? -3.384 14.910 -7.623 1.00 79.81 84 ARG A O 1
ATOM 695 N N . PRO A 1 85 ? -3.586 16.081 -5.715 1.00 77.94 85 PRO A N 1
ATOM 696 C CA . PRO A 1 85 ? -4.553 17.016 -6.276 1.00 77.94 85 PRO A CA 1
ATOM 697 C C . PRO A 1 85 ? -3.941 17.767 -7.465 1.00 77.94 85 PRO A C 1
ATOM 699 O O . PRO A 1 85 ? -2.899 18.398 -7.317 1.00 77.94 85 PRO A O 1
ATOM 702 N N . GLY A 1 86 ? -4.586 17.683 -8.628 1.00 81.06 86 GLY A N 1
ATOM 703 C CA . GLY A 1 86 ? -4.111 18.300 -9.871 1.00 81.06 86 GLY A CA 1
ATOM 704 C C . GLY A 1 86 ? -3.281 17.383 -10.775 1.00 81.06 86 GLY A C 1
ATOM 705 O O . GLY A 1 86 ? -3.183 17.675 -11.963 1.00 81.06 86 GLY A O 1
ATOM 706 N N . GLU A 1 87 ? -2.758 16.260 -10.270 1.00 86.19 87 GLU A N 1
ATOM 707 C CA . GLU A 1 87 ? -2.116 15.242 -11.114 1.00 86.19 87 GLU A CA 1
ATOM 708 C C . GLU A 1 87 ? -3.180 14.448 -11.873 1.00 86.19 87 GLU A C 1
ATOM 710 O O . GLU A 1 87 ? -4.185 14.016 -11.292 1.00 86.19 87 GLU A O 1
ATOM 715 N N . ARG A 1 88 ? -2.965 14.212 -13.170 1.00 90.50 88 ARG A N 1
ATOM 716 C CA . ARG A 1 88 ? -3.896 13.439 -14.004 1.00 90.50 88 ARG A CA 1
ATOM 717 C C . ARG A 1 88 ? -3.612 11.949 -13.908 1.00 90.50 88 ARG A C 1
ATOM 719 O O . ARG A 1 88 ? -4.547 11.151 -14.007 1.00 90.50 88 ARG A O 1
ATOM 726 N N . TYR A 1 89 ? -2.358 11.574 -13.656 1.00 92.94 89 TYR A N 1
ATOM 727 C CA . TYR A 1 89 ? -1.930 10.182 -13.654 1.00 92.94 89 TYR A CA 1
ATOM 728 C C . TYR A 1 89 ? -1.331 9.743 -12.321 1.00 92.94 89 TYR A C 1
ATOM 730 O O . TYR A 1 89 ? -0.609 10.462 -11.636 1.00 92.94 89 TYR A O 1
ATOM 738 N N . HIS A 1 90 ? -1.612 8.493 -11.955 1.00 92.88 90 HIS A N 1
ATOM 739 C CA . HIS A 1 90 ? -1.018 7.881 -10.773 1.00 92.88 90 HIS A CA 1
ATOM 740 C C . HIS A 1 90 ? 0.506 7.717 -10.949 1.00 92.88 90 HIS A C 1
ATOM 742 O O . HIS A 1 90 ? 0.933 7.309 -12.032 1.00 92.88 90 HIS A O 1
ATOM 748 N N . PRO A 1 91 ? 1.333 7.909 -9.903 1.00 92.25 91 PRO A N 1
ATOM 749 C CA . PRO A 1 91 ? 2.791 7.762 -9.999 1.00 92.25 91 PRO A CA 1
ATOM 750 C C . PRO A 1 91 ? 3.263 6.433 -10.609 1.00 92.25 91 PRO A C 1
ATOM 752 O O . PRO A 1 91 ? 4.183 6.408 -11.418 1.00 92.25 91 PRO A O 1
ATOM 755 N N . LEU A 1 92 ? 2.589 5.325 -10.294 1.00 94.44 92 LEU A N 1
ATOM 756 C CA . LEU A 1 92 ? 2.910 4.007 -10.869 1.00 94.44 92 LEU A CA 1
ATOM 757 C C . LEU A 1 92 ? 2.662 3.922 -12.387 1.00 94.44 92 LEU A C 1
ATOM 759 O O . LEU A 1 92 ? 3.406 3.239 -13.085 1.00 94.44 92 LEU A O 1
ATOM 763 N N . TRP A 1 93 ? 1.668 4.645 -12.916 1.00 95.50 93 TRP A N 1
ATOM 764 C CA . TRP A 1 93 ? 1.447 4.743 -14.364 1.00 95.50 93 TRP A CA 1
ATOM 765 C C . TRP A 1 93 ? 2.542 5.563 -15.046 1.00 95.50 93 TRP A C 1
ATOM 767 O O . TRP A 1 93 ? 3.005 5.180 -16.116 1.00 95.50 93 TRP A O 1
ATOM 777 N N . LYS A 1 94 ? 2.999 6.642 -14.401 1.00 95.12 94 LYS A N 1
ATOM 778 C CA . LYS A 1 94 ? 4.125 7.468 -14.862 1.00 95.12 94 LYS A CA 1
ATOM 779 C C . LYS A 1 94 ? 5.421 6.658 -14.955 1.00 95.12 94 LYS A C 1
ATOM 781 O O . LYS A 1 94 ? 6.098 6.684 -15.977 1.00 95.12 94 LYS A O 1
ATOM 786 N N . ILE A 1 95 ? 5.714 5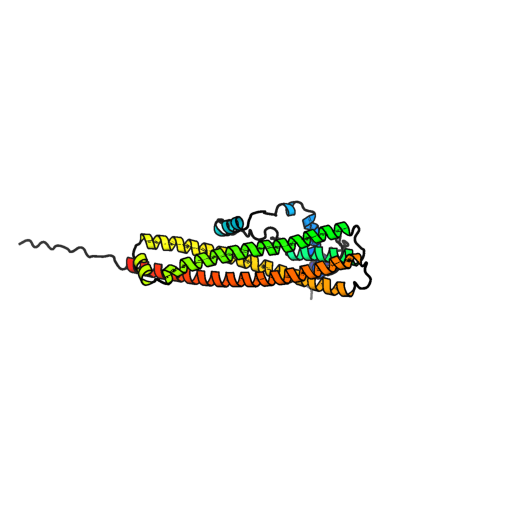.858 -13.930 1.00 95.25 95 ILE A N 1
ATOM 787 C CA . ILE A 1 95 ? 6.890 4.975 -13.907 1.00 95.25 95 ILE A CA 1
ATOM 788 C C . ILE A 1 95 ? 6.801 3.905 -14.999 1.00 95.25 95 ILE A C 1
ATOM 790 O O . ILE A 1 95 ? 7.759 3.702 -15.737 1.00 95.25 95 ILE A O 1
ATOM 794 N N . VAL A 1 96 ? 5.646 3.251 -15.153 1.00 95.69 96 VAL A N 1
ATOM 795 C CA . VAL A 1 96 ? 5.446 2.257 -16.220 1.00 95.69 96 VAL A CA 1
ATOM 796 C C . VAL A 1 96 ? 5.578 2.873 -17.613 1.00 95.69 96 VAL A C 1
ATOM 798 O O . VAL A 1 96 ? 6.138 2.227 -18.501 1.00 95.69 96 VAL A O 1
ATOM 801 N N . ALA A 1 97 ? 5.110 4.106 -17.812 1.00 95.81 97 ALA A N 1
ATOM 802 C CA . ALA A 1 97 ? 5.294 4.825 -19.067 1.00 95.81 97 ALA A CA 1
ATOM 803 C C . ALA A 1 97 ? 6.786 5.046 -19.369 1.00 95.81 97 ALA A C 1
ATOM 805 O O . ALA A 1 97 ? 7.251 4.701 -20.451 1.00 95.81 97 ALA A O 1
ATOM 806 N N . GLN A 1 98 ? 7.566 5.500 -18.385 1.00 96.00 98 GLN A N 1
ATOM 807 C CA . GLN A 1 98 ? 9.018 5.652 -18.533 1.00 96.00 98 GLN A CA 1
ATOM 808 C C . GLN A 1 98 ? 9.738 4.320 -18.796 1.00 96.00 98 GLN A C 1
ATOM 810 O O . GLN A 1 98 ? 10.604 4.253 -19.668 1.00 96.00 98 GLN A O 1
ATOM 815 N N . ILE A 1 99 ? 9.360 3.237 -18.103 1.00 95.50 99 ILE A N 1
ATOM 816 C CA . ILE A 1 99 ? 9.930 1.900 -18.346 1.00 95.50 99 ILE A CA 1
ATOM 817 C C . ILE A 1 99 ? 9.631 1.435 -19.773 1.00 95.50 99 ILE A C 1
ATOM 819 O O . ILE A 1 99 ? 10.535 0.996 -20.483 1.00 95.50 99 ILE A O 1
ATOM 823 N N . SER A 1 100 ? 8.374 1.549 -20.205 1.00 94.00 100 SER A N 1
ATOM 824 C CA . SER A 1 100 ? 7.946 1.123 -21.542 1.00 94.00 100 SER A CA 1
ATOM 825 C C . SER A 1 100 ? 8.681 1.909 -22.627 1.00 94.00 100 SER A C 1
ATOM 827 O O . SER A 1 100 ? 9.202 1.319 -23.571 1.00 94.00 100 SER A O 1
ATOM 829 N N . PHE A 1 101 ? 8.802 3.228 -22.461 1.00 94.00 101 PHE A N 1
ATOM 830 C CA . PHE A 1 101 ? 9.548 4.074 -23.386 1.00 94.00 101 PHE A CA 1
ATOM 831 C C . PHE A 1 101 ? 11.047 3.742 -23.408 1.00 94.00 101 PHE A C 1
ATOM 833 O O . PHE A 1 101 ? 11.636 3.628 -24.477 1.00 94.00 101 PHE A O 1
ATOM 840 N N . GLY A 1 102 ? 11.679 3.523 -22.253 1.00 93.44 102 GLY A N 1
ATOM 841 C CA . GLY A 1 102 ? 13.093 3.140 -22.202 1.00 93.44 102 GLY A CA 1
ATOM 842 C C . GLY A 1 102 ? 13.367 1.797 -22.890 1.00 93.44 102 GLY A C 1
ATOM 843 O O . GLY A 1 102 ? 14.332 1.677 -23.642 1.00 93.44 102 GLY A O 1
ATOM 844 N N . LEU A 1 103 ? 12.486 0.808 -22.710 1.00 91.25 103 LEU A N 1
ATOM 845 C CA . LEU A 1 103 ? 12.561 -0.464 -23.437 1.00 91.25 103 LEU A CA 1
ATOM 846 C C . LEU A 1 103 ? 12.392 -0.270 -24.947 1.00 91.25 103 LEU A C 1
ATOM 848 O O . LEU A 1 103 ? 13.107 -0.904 -25.718 1.00 91.25 103 LEU A O 1
ATOM 852 N N . HIS A 1 104 ? 11.494 0.626 -25.368 1.00 90.25 104 HIS A N 1
ATOM 853 C CA . HIS A 1 104 ? 11.322 0.981 -26.776 1.00 90.25 104 HIS A CA 1
ATOM 854 C C . HIS A 1 104 ? 12.609 1.521 -27.395 1.00 90.25 104 HIS A C 1
ATOM 856 O O . HIS A 1 104 ? 12.995 1.080 -28.477 1.00 90.25 104 HIS A O 1
ATOM 862 N N . LEU A 1 105 ? 13.273 2.449 -26.695 1.00 91.44 105 LEU A N 1
ATOM 863 C CA . LEU A 1 105 ? 14.510 3.066 -27.164 1.00 91.44 105 LEU A CA 1
ATOM 864 C C . LEU A 1 105 ? 15.616 2.031 -27.362 1.00 91.44 105 LEU A C 1
ATOM 866 O O . LEU A 1 105 ? 16.317 2.088 -28.366 1.00 91.44 105 LEU A O 1
ATOM 870 N N . LEU A 1 106 ? 15.751 1.090 -26.422 1.00 88.94 106 LEU A N 1
ATOM 871 C CA . LEU A 1 106 ? 16.722 0.000 -26.524 1.00 88.94 106 LEU A CA 1
ATOM 872 C C . LEU A 1 106 ? 16.366 -0.964 -27.657 1.00 88.94 106 LEU A C 1
ATOM 874 O O . LEU A 1 106 ? 17.224 -1.356 -28.432 1.00 88.94 106 LEU A O 1
ATOM 878 N N . ALA A 1 107 ? 15.095 -1.348 -27.772 1.00 85.00 107 ALA A N 1
ATOM 879 C CA . ALA A 1 107 ? 14.650 -2.313 -28.770 1.00 85.00 107 ALA A CA 1
ATOM 880 C C . ALA A 1 107 ? 14.815 -1.837 -30.221 1.00 85.00 107 ALA A C 1
ATOM 882 O O . ALA A 1 107 ? 14.959 -2.671 -31.105 1.00 85.00 107 ALA A O 1
ATOM 883 N N . ASN A 1 108 ? 14.772 -0.524 -30.454 1.00 85.25 108 ASN A N 1
ATOM 884 C CA . ASN A 1 108 ? 14.785 0.071 -31.793 1.00 85.25 108 ASN A CA 1
ATOM 885 C C . ASN A 1 108 ? 16.091 0.819 -32.107 1.00 85.25 108 ASN A C 1
ATOM 887 O O . ASN A 1 108 ? 16.119 1.586 -33.065 1.00 85.25 108 ASN A O 1
ATOM 891 N N . ASP A 1 109 ? 17.135 0.651 -31.288 1.00 86.31 109 ASP A N 1
ATOM 892 C CA . ASP A 1 109 ? 18.417 1.365 -31.426 1.00 86.31 109 ASP A CA 1
ATOM 893 C C . ASP A 1 109 ? 18.247 2.902 -31.523 1.00 86.31 109 ASP A C 1
ATOM 895 O O . ASP A 1 109 ? 18.927 3.616 -32.258 1.00 86.31 109 ASP A O 1
ATOM 899 N N . LEU A 1 110 ? 17.275 3.440 -30.776 1.00 89.44 110 LEU A N 1
ATOM 900 C CA . LEU A 1 110 ? 16.981 4.880 -30.718 1.00 89.44 110 LEU A CA 1
ATOM 901 C C . LEU A 1 110 ? 17.684 5.560 -29.534 1.00 89.44 110 LEU A C 1
ATOM 903 O O . LEU A 1 110 ? 17.598 6.780 -29.349 1.00 89.44 110 LEU A O 1
ATOM 907 N N . ALA A 1 111 ? 18.349 4.777 -28.683 1.00 89.06 111 ALA A N 1
ATOM 908 C CA . ALA A 1 111 ? 19.034 5.270 -27.504 1.00 89.06 111 ALA A CA 1
ATOM 909 C C . ALA A 1 111 ? 20.343 5.976 -27.888 1.00 89.06 111 ALA A C 1
ATOM 911 O O . ALA A 1 111 ? 21.279 5.364 -28.382 1.00 89.06 111 ALA A O 1
ATOM 912 N N . LYS A 1 112 ? 20.483 7.261 -27.531 1.00 90.19 112 LYS A N 1
ATOM 913 C CA . LYS A 1 112 ? 21.778 7.969 -27.645 1.00 90.19 112 LYS A CA 1
ATOM 914 C C . LYS A 1 112 ? 22.891 7.313 -26.814 1.00 90.19 112 LYS A C 1
ATOM 916 O O . LYS A 1 112 ? 24.069 7.511 -27.086 1.00 90.19 112 LYS A O 1
ATOM 921 N N . SER A 1 113 ? 22.514 6.619 -25.741 1.00 92.81 113 SER A N 1
ATOM 922 C CA . SER A 1 113 ? 23.413 5.857 -24.877 1.00 92.81 113 SER A CA 1
ATOM 923 C C . SER A 1 113 ? 22.622 4.754 -24.182 1.00 92.81 113 SER A C 1
ATOM 925 O O . SER A 1 113 ? 21.839 5.030 -23.269 1.00 92.81 113 SER A O 1
ATOM 927 N N . GLU A 1 114 ? 22.840 3.508 -24.594 1.00 89.56 114 GLU A N 1
ATOM 928 C CA . GLU A 1 114 ? 22.176 2.338 -24.008 1.00 89.56 114 GLU A CA 1
ATOM 929 C C . GLU A 1 114 ? 22.446 2.222 -22.505 1.00 89.56 114 GLU A C 1
ATOM 931 O O . GLU A 1 114 ? 21.522 2.035 -21.718 1.00 89.56 114 GLU A O 1
ATOM 936 N N . ILE A 1 115 ? 23.698 2.437 -22.085 1.00 91.06 115 ILE A N 1
ATOM 937 C CA . ILE A 1 115 ? 24.114 2.389 -20.675 1.00 91.06 115 ILE A CA 1
ATOM 938 C C . ILE A 1 115 ? 23.299 3.374 -19.825 1.00 91.06 115 ILE A C 1
ATOM 940 O O . ILE A 1 115 ? 22.859 3.036 -18.724 1.00 91.06 115 ILE A O 1
ATOM 944 N N . HIS A 1 116 ? 23.072 4.593 -20.323 1.00 93.69 116 HIS A N 1
ATOM 945 C CA . HIS A 1 116 ? 22.256 5.573 -19.609 1.00 93.69 116 HIS A CA 1
ATOM 946 C C . HIS A 1 116 ? 20.786 5.160 -19.541 1.00 93.69 116 HIS A C 1
ATOM 948 O O . HIS A 1 116 ? 20.182 5.297 -18.476 1.00 93.69 116 HIS A O 1
ATOM 954 N N . VAL A 1 117 ? 20.222 4.618 -20.624 1.00 93.31 117 VAL A N 1
ATOM 955 C CA . VAL A 1 117 ? 18.838 4.120 -20.619 1.00 93.31 117 VAL A CA 1
ATOM 956 C C . VAL A 1 117 ? 18.682 2.971 -19.622 1.00 93.31 117 VAL A C 1
ATOM 958 O O . VAL A 1 117 ? 17.778 3.013 -18.792 1.00 93.31 117 VAL A O 1
ATOM 961 N N . VAL A 1 118 ? 19.603 2.002 -19.607 1.00 92.25 118 VAL A N 1
ATOM 962 C CA . VAL A 1 118 ? 19.594 0.889 -18.641 1.00 92.25 118 VAL A CA 1
ATOM 963 C C . VAL A 1 118 ? 19.664 1.396 -17.199 1.00 92.25 118 VAL A C 1
ATOM 965 O O . VAL A 1 118 ? 18.901 0.936 -16.350 1.00 92.25 118 VAL A O 1
ATOM 968 N N . LYS A 1 119 ? 20.516 2.385 -16.908 1.00 94.81 119 LYS A N 1
ATOM 969 C CA . LYS A 1 119 ? 20.621 2.977 -15.564 1.00 94.81 119 LYS A CA 1
ATOM 970 C C . LYS A 1 119 ? 19.322 3.667 -15.118 1.00 94.81 119 LYS A C 1
ATOM 972 O O . LYS A 1 119 ? 18.929 3.565 -13.953 1.00 94.81 119 LYS A O 1
ATOM 977 N N . ILE A 1 120 ? 18.643 4.358 -16.033 1.00 92.94 120 ILE A N 1
ATOM 978 C CA . ILE A 1 120 ? 17.335 4.976 -15.767 1.00 92.94 120 ILE A CA 1
ATOM 979 C C . ILE A 1 120 ? 16.278 3.891 -15.519 1.00 92.94 120 ILE A C 1
ATOM 981 O O . ILE A 1 120 ? 15.560 3.954 -14.521 1.00 92.94 120 ILE A O 1
ATOM 985 N N . LEU A 1 121 ? 16.236 2.848 -16.356 1.00 94.75 121 LEU A N 1
ATOM 986 C CA . LEU A 1 121 ? 15.326 1.713 -16.178 1.00 94.75 121 LEU A CA 1
ATOM 987 C C . LEU A 1 121 ? 15.518 1.030 -14.820 1.00 94.75 121 LEU A C 1
ATOM 989 O O . LEU A 1 121 ? 14.534 0.764 -14.137 1.00 94.75 121 LEU A O 1
ATOM 993 N N . GLN A 1 122 ? 16.760 0.806 -14.384 1.00 95.38 122 GLN A N 1
ATOM 994 C CA . GLN A 1 122 ? 17.059 0.241 -13.061 1.00 95.38 122 GLN A CA 1
ATOM 995 C C . GLN A 1 122 ? 16.512 1.104 -11.915 1.00 95.38 122 GLN A C 1
ATOM 997 O O . GLN A 1 122 ? 16.000 0.571 -10.933 1.00 95.38 122 GLN A O 1
ATOM 1002 N N . THR A 1 123 ? 16.570 2.432 -12.052 1.00 94.44 123 THR A N 1
ATOM 1003 C CA . THR A 1 123 ? 15.992 3.358 -11.064 1.00 94.44 123 THR A CA 1
ATOM 1004 C C . THR A 1 123 ? 14.474 3.181 -10.982 1.00 94.44 123 THR A C 1
ATOM 1006 O O . THR A 1 123 ? 13.917 3.061 -9.896 1.00 94.44 123 THR A O 1
ATOM 1009 N N . HIS A 1 124 ? 13.802 3.082 -12.128 1.00 94.94 124 HIS A N 1
ATOM 1010 C CA . HIS A 1 124 ? 12.353 2.885 -12.188 1.00 94.94 124 HIS A CA 1
ATOM 1011 C C . HIS A 1 124 ? 11.897 1.492 -11.734 1.00 94.94 124 HIS A C 1
ATOM 1013 O O . HIS A 1 124 ? 10.848 1.368 -11.104 1.00 94.94 12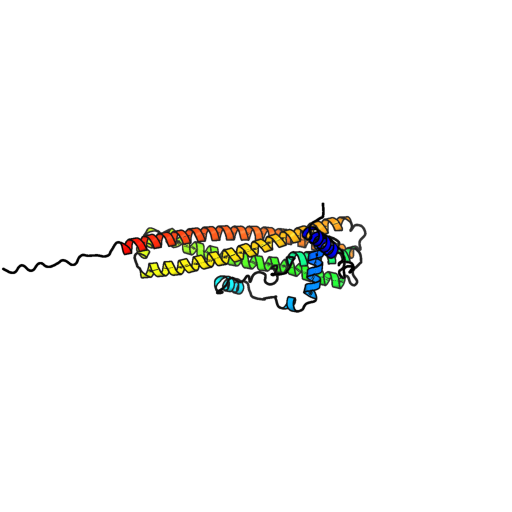4 HIS A O 1
ATOM 1019 N N . VAL A 1 125 ? 12.693 0.451 -11.995 1.00 95.94 125 VAL A N 1
ATOM 1020 C CA . VAL A 1 125 ? 12.493 -0.893 -11.426 1.00 95.94 125 VAL A CA 1
ATOM 1021 C C . VAL A 1 125 ? 12.552 -0.817 -9.898 1.00 95.94 125 VAL A C 1
ATOM 1023 O O . VAL A 1 125 ? 11.600 -1.218 -9.231 1.00 95.94 125 VAL A O 1
ATOM 1026 N N . SER A 1 126 ? 13.602 -0.189 -9.356 1.00 95.06 126 SER A N 1
ATOM 1027 C CA . SER A 1 126 ? 13.763 0.015 -7.912 1.00 95.06 126 SER A CA 1
ATOM 1028 C C . SER A 1 126 ? 12.623 0.834 -7.298 1.00 95.06 126 SER A C 1
ATOM 1030 O O . SER A 1 126 ? 12.242 0.602 -6.152 1.00 95.06 126 SER A O 1
ATOM 1032 N N . ASP A 1 127 ? 12.029 1.759 -8.052 1.00 93.25 127 ASP A N 1
ATOM 1033 C CA . ASP A 1 127 ? 10.872 2.519 -7.592 1.00 93.25 127 ASP A CA 1
ATOM 1034 C C . ASP A 1 127 ? 9.627 1.638 -7.397 1.00 93.25 127 ASP A C 1
ATOM 1036 O O . ASP A 1 127 ? 8.929 1.785 -6.390 1.00 93.25 127 ASP A O 1
ATOM 1040 N N . ILE A 1 128 ? 9.352 0.704 -8.314 1.00 95.50 128 ILE A N 1
ATOM 1041 C CA . ILE A 1 128 ? 8.234 -0.243 -8.164 1.00 95.50 128 ILE A CA 1
ATOM 1042 C C . ILE A 1 128 ? 8.516 -1.227 -7.022 1.00 95.50 128 ILE A C 1
ATOM 1044 O O . ILE A 1 128 ? 7.626 -1.467 -6.200 1.00 95.50 128 ILE A O 1
ATOM 1048 N N . ASP A 1 129 ? 9.747 -1.731 -6.916 1.00 95.62 129 ASP A N 1
ATOM 1049 C CA . ASP A 1 129 ? 10.163 -2.593 -5.804 1.00 95.62 129 ASP A CA 1
ATOM 1050 C C . ASP A 1 129 ? 9.979 -1.884 -4.458 1.00 95.62 129 ASP A C 1
ATOM 1052 O O . ASP A 1 129 ? 9.334 -2.413 -3.554 1.00 95.62 129 ASP A O 1
ATOM 1056 N N . GLY A 1 130 ? 10.440 -0.636 -4.349 1.00 92.56 130 GLY A N 1
ATOM 1057 C CA . GLY A 1 130 ? 10.304 0.168 -3.137 1.00 92.56 130 GLY A CA 1
ATOM 1058 C C . GLY A 1 130 ? 8.854 0.537 -2.803 1.00 92.56 130 GLY A C 1
ATOM 1059 O O . GLY A 1 130 ? 8.525 0.749 -1.634 1.00 92.56 130 GLY A O 1
ATOM 1060 N N . PHE A 1 131 ? 7.955 0.612 -3.791 1.00 93.50 131 PHE A N 1
ATOM 1061 C CA . PHE A 1 131 ? 6.516 0.688 -3.527 1.00 93.50 131 PHE A CA 1
ATOM 1062 C C . PHE A 1 131 ? 5.997 -0.611 -2.892 1.00 93.50 131 PHE A C 1
ATOM 1064 O O . PHE A 1 131 ? 5.311 -0.557 -1.865 1.00 93.50 131 PHE A O 1
ATOM 1071 N N . ILE A 1 132 ? 6.326 -1.764 -3.480 1.00 95.94 132 ILE A N 1
ATOM 1072 C CA . ILE A 1 132 ? 5.874 -3.082 -3.016 1.00 95.94 132 ILE A CA 1
ATOM 1073 C C . ILE A 1 132 ? 6.401 -3.383 -1.612 1.00 95.94 132 ILE A C 1
ATOM 1075 O O . ILE A 1 132 ? 5.614 -3.768 -0.747 1.00 95.94 132 ILE A O 1
ATOM 1079 N N . GLU A 1 133 ? 7.693 -3.170 -1.370 1.00 94.50 133 GLU A N 1
ATOM 1080 C CA . GLU A 1 133 ? 8.348 -3.394 -0.078 1.00 94.50 133 GLU A CA 1
ATOM 1081 C C . GLU A 1 133 ? 7.690 -2.550 1.019 1.00 94.50 133 GLU A C 1
ATOM 1083 O O . GLU A 1 133 ? 7.133 -3.092 1.973 1.00 94.50 133 GLU A O 1
ATOM 1088 N N . ARG A 1 134 ? 7.613 -1.225 0.834 1.00 91.62 134 ARG A N 1
ATOM 1089 C CA . ARG A 1 134 ? 7.008 -0.336 1.841 1.00 91.62 134 ARG A CA 1
ATOM 1090 C C . ARG A 1 134 ? 5.544 -0.658 2.118 1.00 91.62 134 ARG A C 1
ATOM 1092 O O . ARG A 1 134 ? 5.119 -0.621 3.269 1.00 91.62 134 ARG A O 1
ATOM 1099 N N . THR A 1 135 ? 4.768 -0.966 1.079 1.00 94.00 135 THR A N 1
ATOM 1100 C CA . THR A 1 135 ? 3.351 -1.328 1.250 1.00 94.00 135 THR A CA 1
ATOM 1101 C C . THR A 1 135 ? 3.212 -2.665 1.981 1.00 94.00 135 THR A C 1
ATOM 1103 O O . THR A 1 135 ? 2.266 -2.854 2.744 1.00 94.00 135 THR A O 1
ATOM 1106 N N . THR A 1 136 ? 4.155 -3.588 1.779 1.00 96.12 136 THR A N 1
ATOM 1107 C CA . THR A 1 136 ? 4.204 -4.865 2.502 1.00 96.12 136 THR A CA 1
ATOM 1108 C C . THR A 1 136 ? 4.439 -4.630 3.987 1.00 96.12 136 THR A C 1
ATOM 1110 O O . THR A 1 136 ? 3.647 -5.111 4.800 1.00 96.12 136 THR A O 1
ATOM 1113 N N . ASP A 1 137 ? 5.458 -3.845 4.331 1.00 94.88 137 ASP A N 1
ATOM 1114 C CA . ASP A 1 137 ? 5.800 -3.530 5.719 1.00 94.88 137 ASP A CA 1
ATOM 1115 C C . ASP A 1 137 ? 4.652 -2.822 6.444 1.00 94.88 137 ASP A C 1
ATOM 1117 O O . ASP A 1 137 ? 4.280 -3.210 7.554 1.00 94.88 137 ASP A O 1
ATOM 1121 N N . ASP A 1 138 ? 4.046 -1.818 5.801 1.00 93.81 138 ASP A N 1
ATOM 1122 C CA . ASP A 1 138 ? 2.943 -1.045 6.378 1.00 93.81 138 ASP A CA 1
ATOM 1123 C C . ASP A 1 138 ? 1.726 -1.936 6.668 1.00 93.81 138 ASP A C 1
ATOM 1125 O O . ASP A 1 138 ? 1.132 -1.862 7.748 1.00 93.81 138 ASP A O 1
ATOM 1129 N N . LEU A 1 139 ? 1.356 -2.809 5.725 1.00 96.19 139 LEU A N 1
ATOM 1130 C CA . LEU A 1 139 ? 0.228 -3.722 5.907 1.00 96.19 139 LEU A CA 1
ATOM 1131 C C . LEU A 1 139 ? 0.520 -4.801 6.946 1.00 96.19 139 LEU A C 1
ATOM 1133 O O . LEU A 1 139 ? -0.377 -5.151 7.711 1.00 96.19 139 LEU A O 1
ATOM 1137 N N . GLN A 1 140 ? 1.743 -5.333 6.981 1.00 97.12 140 GLN A N 1
ATOM 1138 C CA . GLN A 1 140 ? 2.120 -6.351 7.956 1.00 97.12 140 GLN A CA 1
ATOM 1139 C C . GLN A 1 140 ? 2.097 -5.782 9.375 1.00 97.12 140 GLN A C 1
ATOM 1141 O O . GLN A 1 140 ? 1.532 -6.408 10.274 1.00 97.12 140 GLN A O 1
ATOM 1146 N N . LEU A 1 141 ? 2.653 -4.584 9.570 1.00 96.81 141 LEU A N 1
ATOM 1147 C CA . LEU A 1 141 ? 2.634 -3.910 10.863 1.00 96.81 141 LEU A CA 1
ATOM 1148 C C . LEU A 1 141 ? 1.202 -3.578 11.297 1.00 96.81 141 LEU A C 1
ATOM 1150 O O . LEU A 1 141 ? 0.826 -3.859 12.434 1.00 96.81 141 LEU A O 1
ATOM 1154 N N . ALA A 1 142 ? 0.378 -3.043 10.390 1.00 96.88 142 ALA A N 1
ATOM 1155 C CA . ALA A 1 142 ? -1.024 -2.758 10.682 1.00 96.88 142 ALA A CA 1
ATOM 1156 C C . ALA A 1 142 ? -1.814 -4.029 11.034 1.00 96.88 142 ALA A C 1
ATOM 1158 O O . ALA A 1 142 ? -2.609 -4.014 11.969 1.00 96.88 142 ALA A O 1
ATOM 1159 N N . LEU A 1 143 ? -1.593 -5.136 10.319 1.00 97.44 143 LEU A N 1
ATOM 1160 C CA . LEU A 1 143 ? -2.259 -6.406 10.605 1.00 97.44 143 LEU A CA 1
ATOM 1161 C C . LEU A 1 143 ? -1.870 -6.954 11.980 1.00 97.44 143 LEU A C 1
ATOM 1163 O O . LEU A 1 143 ? -2.752 -7.392 12.717 1.00 97.44 143 LEU A O 1
ATOM 1167 N N . ASN A 1 144 ? -0.584 -6.904 12.334 1.00 97.12 144 ASN A N 1
ATOM 1168 C CA . ASN A 1 144 ? -0.103 -7.343 13.643 1.00 97.12 144 ASN A CA 1
ATOM 1169 C C . ASN A 1 144 ? -0.723 -6.505 14.770 1.00 97.12 144 ASN A C 1
ATOM 1171 O O . ASN A 1 144 ? -1.322 -7.070 15.679 1.00 97.12 144 ASN A O 1
ATOM 1175 N N . ASP A 1 145 ? -0.668 -5.174 14.659 1.00 96.50 145 ASP A N 1
ATOM 1176 C CA . ASP A 1 145 ? -1.224 -4.244 15.653 1.00 96.50 145 ASP A CA 1
ATOM 1177 C C . ASP A 1 145 ? -2.742 -4.430 15.839 1.00 96.50 145 ASP A C 1
ATOM 1179 O O . ASP A 1 145 ? -3.240 -4.485 16.962 1.00 96.50 145 ASP A O 1
ATOM 1183 N N . ILE A 1 146 ? -3.502 -4.590 14.751 1.00 97.38 146 ILE A N 1
ATOM 1184 C CA . ILE A 1 146 ? -4.952 -4.823 14.843 1.00 97.38 146 ILE A CA 1
ATOM 1185 C C . ILE A 1 146 ? -5.272 -6.205 15.425 1.00 97.38 146 ILE A C 1
ATOM 1187 O O . ILE A 1 146 ? -6.216 -6.325 16.205 1.00 97.38 146 ILE A O 1
ATOM 1191 N N . THR A 1 147 ? -4.495 -7.235 15.087 1.00 95.00 147 THR A N 1
ATOM 1192 C CA . THR A 1 147 ? -4.701 -8.592 15.620 1.00 95.00 147 THR A CA 1
ATOM 1193 C C . THR A 1 147 ? -4.406 -8.649 17.118 1.00 95.00 147 THR A C 1
ATOM 1195 O O . THR A 1 147 ? -5.217 -9.170 17.876 1.00 95.00 147 THR A O 1
ATOM 1198 N N . GLU A 1 148 ? -3.310 -8.036 17.570 1.00 94.31 148 GLU A N 1
ATOM 1199 C CA . GLU A 1 148 ? -2.963 -7.970 18.993 1.00 94.31 148 GLU A CA 1
ATOM 1200 C C . GLU A 1 148 ? -4.057 -7.262 19.803 1.00 94.31 148 GLU A C 1
ATOM 1202 O O . GLU A 1 148 ? -4.532 -7.768 20.821 1.00 94.31 148 GLU A O 1
ATOM 1207 N N . ARG A 1 149 ? -4.541 -6.112 19.320 1.00 94.00 149 ARG A N 1
ATOM 1208 C CA . ARG A 1 149 ? -5.631 -5.390 19.992 1.00 94.00 149 ARG A CA 1
ATOM 1209 C C . ARG A 1 149 ? -6.948 -6.157 19.963 1.00 94.00 149 ARG A C 1
ATOM 1211 O O . ARG A 1 149 ? -7.725 -6.060 20.911 1.00 94.00 149 ARG A O 1
ATOM 1218 N N . PHE A 1 150 ? -7.216 -6.898 18.891 1.00 92.94 150 PHE A N 1
ATOM 1219 C CA . PHE A 1 150 ? -8.375 -7.779 18.818 1.00 92.94 150 PHE A CA 1
ATOM 1220 C C . PHE A 1 150 ? -8.325 -8.851 19.913 1.00 92.94 150 PHE A C 1
ATOM 1222 O O . PHE A 1 150 ? -9.323 -9.040 20.611 1.00 92.94 150 PHE A O 1
ATOM 1229 N N . ASP A 1 151 ? -7.175 -9.496 20.116 1.00 90.31 151 ASP A N 1
ATOM 1230 C CA . ASP A 1 151 ? -7.003 -10.510 21.159 1.00 90.31 151 ASP A CA 1
ATOM 1231 C C . ASP A 1 151 ? -7.181 -9.918 22.568 1.00 90.31 151 ASP A C 1
ATOM 1233 O O . ASP A 1 151 ? -7.844 -10.520 23.416 1.00 90.31 151 ASP A O 1
ATOM 1237 N N . LEU A 1 152 ? -6.697 -8.693 22.800 1.00 89.94 152 LEU A N 1
ATOM 1238 C CA . LEU A 1 152 ? -6.927 -7.973 24.059 1.00 89.94 152 LEU A CA 1
ATOM 1239 C C . LEU A 1 152 ? -8.415 -7.664 24.296 1.00 89.94 152 LEU A C 1
ATOM 1241 O O . LEU A 1 152 ? -8.908 -7.825 25.412 1.00 89.94 152 LEU A O 1
ATOM 1245 N N . LEU A 1 153 ? -9.153 -7.257 23.257 1.00 89.75 153 LEU A N 1
ATOM 1246 C CA . LEU A 1 153 ? -10.591 -6.969 23.356 1.00 89.75 153 LEU A CA 1
ATOM 1247 C C . LEU A 1 153 ? -11.457 -8.215 23.506 1.00 89.75 153 LEU A C 1
ATOM 1249 O O . LEU A 1 153 ? -12.570 -8.147 24.030 1.00 89.75 153 LEU A O 1
ATOM 1253 N N . ARG A 1 154 ? -10.958 -9.354 23.039 1.00 93.00 154 ARG A N 1
ATOM 1254 C CA . ARG A 1 154 ? -11.639 -10.637 23.147 1.00 93.00 154 ARG A CA 1
ATOM 1255 C C . ARG A 1 154 ? -11.758 -11.094 24.600 1.00 93.00 154 ARG A C 1
ATOM 1257 O O . ARG A 1 154 ? -12.812 -11.585 24.991 1.00 93.00 154 ARG A O 1
ATOM 1264 N N . LEU A 1 155 ? -10.711 -10.888 25.398 1.00 91.94 155 LEU A N 1
ATOM 1265 C CA . LEU A 1 155 ? -10.619 -11.366 26.779 1.00 91.94 155 LEU A CA 1
ATOM 1266 C C . LEU A 1 155 ? -11.813 -10.959 27.677 1.00 91.94 155 LEU A C 1
ATOM 1268 O O . LEU A 1 155 ? -12.406 -11.851 28.293 1.00 91.94 155 LEU A O 1
ATOM 1272 N N . PRO A 1 156 ? -12.226 -9.676 27.767 1.00 92.06 156 PRO A N 1
ATOM 1273 C CA . PRO A 1 156 ? -13.392 -9.298 28.571 1.00 92.06 156 PRO A CA 1
ATOM 1274 C C . PRO A 1 156 ? -14.707 -9.868 28.019 1.00 92.06 156 PRO A C 1
ATOM 1276 O O . PRO A 1 156 ? -15.602 -10.209 28.791 1.00 92.06 156 PRO A O 1
ATOM 1279 N N . LEU A 1 157 ? -14.825 -10.023 26.697 1.00 93.31 157 LEU A N 1
ATOM 1280 C CA . LEU A 1 157 ? -16.025 -10.560 26.049 1.00 93.31 157 LEU A CA 1
ATOM 1281 C C . LEU A 1 157 ? -16.172 -12.078 26.208 1.00 93.31 157 LEU A C 1
ATOM 1283 O O . LEU A 1 157 ? -17.283 -12.594 26.131 1.00 93.31 157 LEU A O 1
ATOM 1287 N N . GLU A 1 158 ? -15.083 -12.799 26.466 1.00 94.69 158 GLU A N 1
ATOM 1288 C CA . GLU A 1 158 ? -15.130 -14.216 26.845 1.00 94.69 158 GLU A CA 1
ATOM 1289 C C . GLU A 1 158 ? -15.483 -14.420 28.327 1.00 94.69 158 GLU A C 1
ATOM 1291 O O . GLU A 1 158 ? -15.928 -15.499 28.712 1.00 94.69 158 GLU A O 1
ATOM 1296 N N . ASN A 1 159 ? -15.353 -13.375 29.151 1.00 94.56 159 ASN A N 1
ATOM 1297 C CA . ASN A 1 159 ? -15.578 -13.408 30.598 1.00 94.56 159 ASN A CA 1
ATOM 1298 C C . ASN A 1 159 ? -16.708 -12.451 31.018 1.00 94.56 159 ASN A C 1
ATOM 1300 O O . ASN A 1 159 ? -16.562 -11.652 31.946 1.00 94.56 159 ASN A O 1
ATOM 1304 N N . LEU A 1 160 ? -17.855 -12.535 30.328 1.00 94.44 160 LEU A N 1
ATOM 1305 C CA . LEU A 1 160 ? -18.950 -11.559 30.440 1.00 94.44 160 LEU A CA 1
ATOM 1306 C C . LEU A 1 160 ? -19.477 -11.341 31.860 1.00 94.44 160 LEU A C 1
ATOM 1308 O O . LEU A 1 160 ? -19.871 -10.220 32.173 1.00 94.44 160 LEU A O 1
ATOM 1312 N N . SER A 1 161 ? -19.527 -12.374 32.706 1.00 94.31 161 SER A N 1
ATOM 1313 C CA . SER A 1 161 ? -20.024 -12.247 34.083 1.00 94.31 161 SER A CA 1
ATOM 1314 C C . SER A 1 161 ? -19.133 -11.324 34.913 1.00 94.31 161 SER A C 1
ATOM 1316 O O . SER A 1 161 ? -19.619 -10.327 35.439 1.00 94.31 161 SER A O 1
ATOM 1318 N N . ILE A 1 162 ? -17.831 -11.618 34.945 1.00 95.62 162 ILE A N 1
ATOM 1319 C CA . ILE A 1 162 ? -16.818 -10.838 35.666 1.00 95.62 162 ILE A CA 1
ATOM 1320 C C . ILE A 1 162 ? -16.753 -9.426 35.091 1.00 95.62 162 ILE A C 1
ATOM 1322 O O . ILE A 1 162 ? -16.801 -8.448 35.828 1.00 95.62 162 ILE A O 1
ATOM 1326 N N . PHE A 1 163 ? -16.707 -9.304 33.763 1.00 96.19 163 PHE A N 1
ATOM 1327 C CA . PHE A 1 163 ? -16.658 -7.997 33.120 1.00 96.19 163 PHE A CA 1
ATOM 1328 C C . PHE A 1 163 ? -17.901 -7.150 33.437 1.00 96.19 163 PHE A C 1
ATOM 1330 O O . PHE A 1 163 ? -17.775 -5.965 33.732 1.00 96.19 163 PHE A O 1
ATOM 1337 N N . SER A 1 164 ? -19.097 -7.750 33.445 1.00 94.44 164 SER A N 1
ATOM 1338 C CA . SER A 1 164 ? -20.340 -7.044 33.789 1.00 94.44 164 SER A CA 1
ATOM 1339 C C . SER A 1 164 ? -20.374 -6.577 35.242 1.00 94.44 164 SER A C 1
ATOM 1341 O O . SER A 1 164 ? -20.879 -5.488 35.493 1.00 94.44 164 SER A O 1
ATOM 1343 N N . GLU A 1 165 ? -19.842 -7.372 36.173 1.00 95.06 165 GLU A N 1
ATOM 1344 C CA . GLU A 1 165 ? -19.702 -6.998 37.585 1.00 95.06 165 GLU A CA 1
ATOM 1345 C C . GLU A 1 165 ? -18.722 -5.828 37.747 1.00 95.06 165 GLU A C 1
ATOM 1347 O O . GLU A 1 165 ? -19.038 -4.833 38.394 1.00 95.06 165 GLU A O 1
ATOM 1352 N N . MET A 1 166 ? -17.568 -5.877 37.073 1.00 96.12 166 MET A N 1
ATOM 1353 C CA . MET A 1 166 ? -16.599 -4.774 37.095 1.00 96.12 166 MET A CA 1
ATOM 1354 C C . MET A 1 166 ? -17.189 -3.469 36.540 1.00 96.12 166 MET A C 1
ATOM 1356 O O . MET A 1 166 ? -16.906 -2.394 37.063 1.00 96.12 166 MET A O 1
ATOM 1360 N N . LEU A 1 167 ? -18.038 -3.541 35.506 1.00 96.69 167 LEU A N 1
ATOM 1361 C CA . LEU A 1 167 ? -18.722 -2.376 34.924 1.00 96.69 167 LEU A CA 1
ATOM 1362 C C . LEU A 1 167 ? -19.724 -1.693 35.874 1.00 96.69 167 LEU A C 1
ATOM 1364 O O . LEU A 1 167 ? -20.216 -0.605 35.548 1.00 96.69 167 LEU A O 1
ATOM 1368 N N . GLU A 1 168 ? -20.051 -2.296 37.020 1.00 94.56 168 GLU A N 1
ATOM 1369 C CA . GLU A 1 168 ? -20.856 -1.646 38.057 1.00 94.56 168 GLU A CA 1
ATOM 1370 C C . GLU A 1 168 ? -20.077 -0.531 38.773 1.00 94.56 168 GLU A C 1
ATOM 1372 O O . GLU A 1 168 ? -20.691 0.465 39.167 1.00 94.56 168 GLU A O 1
ATOM 1377 N N . ASP A 1 169 ? -18.742 -0.631 38.859 1.00 95.94 169 ASP A N 1
ATOM 1378 C CA . ASP A 1 169 ? -17.890 0.449 39.365 1.00 95.94 169 ASP A CA 1
ATOM 1379 C C . ASP A 1 169 ? -17.846 1.623 38.363 1.00 95.94 169 ASP A C 1
ATOM 1381 O O . ASP A 1 169 ? -17.382 1.465 37.225 1.00 95.94 169 ASP A O 1
ATOM 1385 N N . PRO A 1 170 ? -18.284 2.836 38.758 1.00 94.75 170 PRO A N 1
ATOM 1386 C CA . PRO A 1 170 ? -18.251 4.001 37.884 1.00 94.75 170 PRO A CA 1
ATOM 1387 C C . PRO A 1 170 ? -16.853 4.353 37.369 1.00 94.75 170 PRO A C 1
ATOM 1389 O O . PRO A 1 170 ? -16.749 4.828 36.237 1.00 94.75 170 PRO A O 1
ATOM 1392 N N . THR A 1 171 ? -15.803 4.124 38.164 1.00 95.50 171 THR A N 1
ATOM 1393 C CA . THR A 1 171 ? -14.427 4.481 37.787 1.00 95.50 171 THR A CA 1
ATOM 1394 C C . THR A 1 171 ? -13.914 3.557 36.689 1.00 95.50 171 THR A C 1
ATOM 1396 O O . THR A 1 171 ? -13.494 4.036 35.634 1.00 95.50 171 THR A O 1
ATOM 1399 N N . PHE A 1 172 ? -14.026 2.240 36.890 1.00 96.31 172 PHE A N 1
ATOM 1400 C CA . PHE A 1 172 ? -13.696 1.241 35.875 1.00 96.31 172 PHE A CA 1
ATOM 1401 C C . PHE A 1 172 ? -14.522 1.425 34.598 1.00 96.31 172 PHE A C 1
ATOM 1403 O O . PHE A 1 172 ? -13.999 1.412 33.485 1.00 96.31 172 PHE A O 1
ATOM 1410 N N . ARG A 1 173 ? -15.827 1.665 34.725 1.00 96.62 173 ARG A N 1
ATOM 1411 C CA . ARG A 1 173 ? -16.678 1.906 33.557 1.00 96.62 173 ARG A CA 1
ATOM 1412 C C . ARG A 1 173 ? -16.238 3.139 32.766 1.00 96.62 173 ARG A C 1
ATOM 1414 O O . ARG A 1 173 ? -16.243 3.097 31.537 1.00 96.62 173 ARG A O 1
ATOM 1421 N N . GLN A 1 174 ? -15.843 4.219 33.441 1.00 96.25 174 GLN A N 1
ATOM 1422 C CA . GLN A 1 174 ? -15.339 5.414 32.768 1.00 96.25 174 GLN A CA 1
ATOM 1423 C C . GLN A 1 174 ? -14.023 5.144 32.025 1.00 96.25 174 GLN A C 1
ATOM 1425 O O . GLN A 1 174 ? -13.852 5.654 30.917 1.00 96.25 174 GLN A O 1
ATOM 1430 N N . SER A 1 175 ? -13.116 4.324 32.574 1.00 96.69 175 SER A N 1
ATOM 1431 C CA . SER A 1 175 ? -11.896 3.942 31.848 1.00 96.69 175 SER A CA 1
ATOM 1432 C C . SER A 1 175 ? -12.213 3.102 30.611 1.00 96.69 175 SER A C 1
ATOM 1434 O O . SER A 1 175 ? -11.667 3.378 29.547 1.00 96.69 175 SER A O 1
ATOM 1436 N N . VAL A 1 176 ? -13.161 2.160 30.703 1.00 96.12 176 VAL A N 1
ATOM 1437 C CA . VAL A 1 176 ? -13.609 1.364 29.544 1.00 96.12 176 VAL A CA 1
ATOM 1438 C C . VAL A 1 176 ? -14.193 2.251 28.438 1.00 96.12 176 VAL A C 1
ATOM 1440 O O . VAL A 1 176 ? -13.924 1.998 27.268 1.00 96.12 176 VAL A O 1
ATOM 1443 N N . ILE A 1 177 ? -14.953 3.301 28.779 1.00 96.12 177 ILE A N 1
ATOM 1444 C CA . ILE A 1 177 ? -15.465 4.270 27.791 1.00 96.12 177 ILE A CA 1
ATOM 1445 C C . ILE A 1 177 ? -14.307 4.937 27.044 1.00 96.12 177 ILE A C 1
ATOM 1447 O O . ILE A 1 177 ? -14.266 4.891 25.817 1.00 96.12 177 ILE A O 1
ATOM 1451 N N . ILE A 1 178 ? -13.351 5.507 27.782 1.00 96.31 178 ILE A N 1
ATOM 1452 C CA . ILE A 1 178 ? -12.205 6.230 27.209 1.00 96.31 178 ILE A CA 1
ATOM 1453 C C . ILE A 1 178 ? -11.354 5.302 26.333 1.00 96.31 178 ILE A C 1
ATOM 1455 O O . ILE A 1 178 ? -10.919 5.683 25.245 1.00 96.31 178 ILE A O 1
ATOM 1459 N N . ASP A 1 179 ? -11.110 4.074 26.785 1.00 94.88 179 ASP A N 1
ATOM 1460 C CA . ASP A 1 179 ? -10.317 3.113 26.022 1.00 94.88 179 ASP A CA 1
ATOM 1461 C C . ASP A 1 179 ? -11.064 2.607 24.781 1.00 94.88 179 ASP A C 1
ATOM 1463 O O . ASP A 1 179 ? -10.448 2.439 23.725 1.00 94.88 179 ASP A O 1
ATOM 1467 N N . ASN A 1 180 ? -12.390 2.450 24.850 1.00 95.50 180 ASN A N 1
ATOM 1468 C CA . ASN A 1 180 ? -13.192 2.107 23.679 1.00 95.50 180 ASN A CA 1
ATOM 1469 C C . ASN A 1 180 ? -13.210 3.241 22.638 1.00 95.50 180 ASN A C 1
ATOM 1471 O O . ASN A 1 180 ? -13.068 2.967 21.450 1.00 95.50 180 ASN A O 1
ATOM 1475 N N . GLU A 1 181 ? -13.277 4.509 23.054 1.00 95.75 181 GLU A N 1
ATOM 1476 C CA . GLU A 1 181 ? -13.140 5.660 22.142 1.00 95.75 181 GLU A CA 1
ATOM 1477 C C . GLU A 1 181 ? -11.780 5.657 21.418 1.00 95.75 181 GLU A C 1
ATOM 1479 O O . GLU A 1 181 ? -11.694 5.903 20.211 1.00 95.75 181 GLU A O 1
ATOM 1484 N N . ARG A 1 182 ? -10.693 5.314 22.126 1.00 95.12 182 ARG A N 1
ATOM 1485 C CA . ARG A 1 182 ? -9.358 5.163 21.516 1.00 95.12 182 ARG A CA 1
ATOM 1486 C C . ARG A 1 182 ? -9.323 4.033 20.488 1.00 95.12 182 ARG A C 1
ATOM 1488 O O . ARG A 1 182 ? -8.690 4.176 19.442 1.00 95.12 182 ARG A O 1
ATOM 1495 N N . ILE A 1 183 ? -9.997 2.921 20.769 1.00 95.31 183 ILE A N 1
ATOM 1496 C CA . ILE A 1 183 ? -10.125 1.789 19.846 1.00 95.31 183 ILE A CA 1
ATOM 1497 C C . ILE A 1 183 ? -10.892 2.186 18.586 1.00 95.31 183 ILE A C 1
ATOM 1499 O O . ILE A 1 183 ? -10.421 1.911 17.483 1.00 95.31 183 ILE A O 1
ATOM 1503 N N . GLU A 1 184 ? -12.025 2.871 18.727 1.00 95.94 184 GLU A N 1
ATOM 1504 C CA . GLU A 1 184 ? -12.815 3.367 17.595 1.00 95.94 184 GLU A CA 1
ATOM 1505 C C . GLU A 1 184 ? -11.992 4.307 16.704 1.00 95.94 184 GLU A C 1
ATOM 1507 O O . GLU A 1 184 ? -12.017 4.198 15.471 1.00 95.94 184 GLU A O 1
ATOM 1512 N N . HIS A 1 185 ? -11.185 5.179 17.317 1.00 95.94 185 HIS A N 1
ATOM 1513 C CA . HIS A 1 185 ? -10.240 6.025 16.592 1.00 95.94 185 HIS A CA 1
ATOM 1514 C C . HIS A 1 185 ? -9.203 5.193 15.823 1.00 95.94 185 HIS A C 1
ATOM 1516 O O . HIS 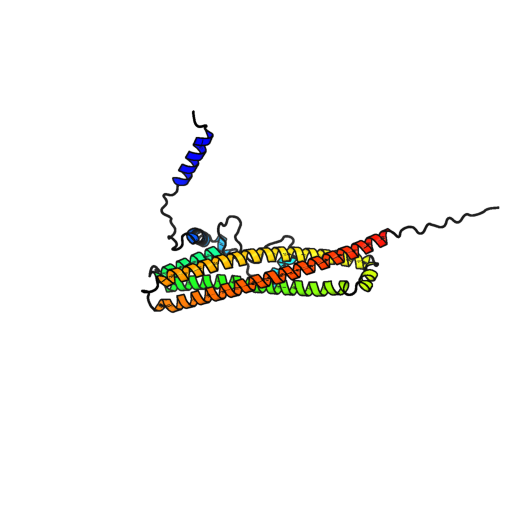A 1 185 ? -9.017 5.404 14.624 1.00 95.94 185 HIS A O 1
ATOM 1522 N N . ILE A 1 186 ? -8.573 4.198 16.456 1.00 96.25 186 ILE A N 1
ATOM 1523 C CA . ILE A 1 186 ? -7.597 3.310 15.797 1.00 96.25 186 ILE A CA 1
ATOM 1524 C C . ILE A 1 186 ? -8.225 2.562 14.616 1.00 96.25 186 ILE A C 1
ATOM 1526 O O . ILE A 1 186 ? -7.622 2.516 13.539 1.00 96.25 186 ILE A O 1
ATOM 1530 N N . ILE A 1 187 ? -9.430 2.011 14.787 1.00 97.06 187 ILE A N 1
ATOM 1531 C CA . ILE A 1 187 ? -10.183 1.326 13.727 1.00 97.06 187 ILE A CA 1
ATOM 1532 C C . ILE A 1 187 ? -10.415 2.281 12.556 1.00 97.06 187 ILE A C 1
ATOM 1534 O O . ILE A 1 187 ? -10.104 1.946 11.411 1.00 97.06 187 ILE A O 1
ATOM 1538 N N . THR A 1 188 ? -10.902 3.490 12.840 1.00 96.94 188 THR A N 1
ATOM 1539 C CA . THR A 1 188 ? -11.195 4.508 11.824 1.00 96.94 188 THR A CA 1
ATOM 1540 C C . THR A 1 188 ? -9.938 4.878 11.037 1.00 96.94 188 THR A C 1
ATOM 1542 O O . THR A 1 188 ? -9.922 4.818 9.807 1.00 96.94 188 THR A O 1
ATOM 1545 N N . ARG A 1 189 ? -8.840 5.197 11.732 1.00 96.38 189 ARG A N 1
ATOM 1546 C CA . ARG A 1 189 ? -7.564 5.585 11.109 1.00 96.38 189 ARG A CA 1
ATOM 1547 C C . ARG A 1 189 ? -6.946 4.456 10.291 1.00 96.38 189 ARG A C 1
ATOM 1549 O O . ARG A 1 189 ? -6.408 4.699 9.211 1.00 96.38 189 ARG A O 1
ATOM 1556 N N . SER A 1 190 ? -7.045 3.226 10.785 1.00 96.69 190 SER A N 1
ATOM 1557 C CA . SER A 1 190 ? -6.526 2.040 10.100 1.00 96.69 190 SER A CA 1
ATOM 1558 C C . SER A 1 190 ? -7.344 1.695 8.860 1.00 96.69 190 SER A C 1
ATOM 1560 O O . SER A 1 190 ? -6.763 1.339 7.841 1.00 96.69 190 SER A O 1
ATOM 1562 N N . THR A 1 191 ? -8.666 1.872 8.913 1.00 97.19 191 THR A N 1
ATOM 1563 C CA . THR A 1 191 ? -9.556 1.679 7.759 1.00 97.19 191 THR A CA 1
ATOM 1564 C C . THR A 1 191 ? -9.220 2.665 6.641 1.00 97.19 191 THR A C 1
ATOM 1566 O O . THR A 1 191 ? -9.020 2.248 5.505 1.00 97.19 191 THR A O 1
ATOM 1569 N N . LEU A 1 192 ? -9.038 3.951 6.967 1.00 95.38 192 LEU A N 1
ATOM 1570 C CA . LEU A 1 192 ? -8.633 4.965 5.983 1.00 95.38 192 LEU A CA 1
ATOM 1571 C C . LEU A 1 192 ? -7.287 4.629 5.318 1.00 95.38 192 LEU A C 1
ATOM 1573 O O . LEU A 1 192 ? -7.169 4.674 4.094 1.00 95.38 192 LEU A O 1
ATOM 1577 N N . ALA A 1 193 ? -6.279 4.248 6.110 1.00 93.69 193 ALA A N 1
ATOM 1578 C CA . ALA A 1 193 ? -4.969 3.849 5.587 1.00 93.69 193 ALA A CA 1
ATOM 1579 C C . ALA A 1 193 ? -5.026 2.578 4.723 1.00 93.69 193 ALA A C 1
ATOM 1581 O O . ALA A 1 193 ? -4.342 2.489 3.699 1.00 93.69 193 ALA A O 1
ATOM 1582 N N . MET A 1 194 ? -5.855 1.609 5.111 1.00 95.75 194 MET A N 1
ATOM 1583 C CA . MET A 1 194 ? -6.093 0.391 4.344 1.00 95.75 194 MET A CA 1
ATOM 1584 C C . MET A 1 194 ? -6.744 0.698 2.990 1.00 95.75 194 MET A C 1
ATOM 1586 O O . MET A 1 194 ? -6.280 0.192 1.967 1.00 95.75 194 MET A O 1
ATOM 1590 N N . ASP A 1 195 ? -7.780 1.538 2.964 1.00 94.62 195 ASP A N 1
ATOM 1591 C CA . ASP A 1 195 ? -8.488 1.909 1.736 1.00 94.62 195 ASP A CA 1
ATOM 1592 C C . ASP A 1 195 ? -7.577 2.641 0.750 1.00 94.62 195 ASP A C 1
ATOM 1594 O O . ASP A 1 195 ? -7.608 2.372 -0.454 1.00 94.62 195 ASP A O 1
ATOM 1598 N N . ASP A 1 196 ? -6.735 3.546 1.247 1.00 91.88 196 ASP A N 1
ATOM 1599 C CA . ASP A 1 196 ? -5.752 4.238 0.418 1.00 91.88 196 ASP A CA 1
ATOM 1600 C C . ASP A 1 196 ? -4.692 3.280 -0.135 1.00 91.88 196 ASP A C 1
ATOM 1602 O O . ASP A 1 196 ? -4.411 3.314 -1.335 1.00 91.88 196 ASP A O 1
ATOM 1606 N N . SER A 1 197 ? -4.195 2.350 0.683 1.00 92.75 197 SER A N 1
ATOM 1607 C CA . SER A 1 197 ? -3.272 1.304 0.219 1.00 92.75 197 SER A CA 1
ATOM 1608 C C . SER A 1 197 ? -3.919 0.424 -0.857 1.00 92.75 197 SER A C 1
ATOM 1610 O O . SER A 1 197 ? -3.296 0.095 -1.866 1.00 92.75 197 SER A O 1
ATOM 1612 N N . LEU A 1 198 ? -5.201 0.073 -0.700 1.00 94.81 198 LEU A N 1
ATOM 1613 C CA . LEU A 1 198 ? -5.939 -0.723 -1.681 1.00 94.81 198 LEU A CA 1
ATOM 1614 C C . LEU A 1 198 ? -6.071 -0.009 -3.032 1.00 94.81 198 LEU A C 1
ATOM 1616 O O . LEU A 1 198 ? -5.960 -0.661 -4.075 1.00 94.81 198 LEU A O 1
ATOM 1620 N N . LYS A 1 199 ? -6.312 1.308 -3.032 1.00 92.75 199 LYS A N 1
ATOM 1621 C CA . LYS A 1 199 ? -6.362 2.111 -4.265 1.00 92.75 199 LYS A CA 1
ATOM 1622 C C . LYS A 1 199 ? -5.025 2.055 -5.002 1.00 92.75 199 LYS A C 1
ATOM 1624 O O . LYS A 1 199 ? -5.018 1.776 -6.200 1.00 92.75 199 LYS A O 1
ATOM 1629 N N . ASP A 1 200 ? -3.913 2.219 -4.293 1.00 92.50 200 ASP A N 1
ATOM 1630 C CA . ASP A 1 200 ? -2.579 2.188 -4.903 1.00 92.50 200 ASP A CA 1
ATOM 1631 C C . ASP A 1 200 ? -2.222 0.806 -5.427 1.00 92.50 200 ASP A C 1
ATOM 1633 O O . ASP A 1 200 ? -1.734 0.674 -6.544 1.00 92.50 200 ASP A O 1
ATOM 1637 N N . ILE A 1 201 ? -2.516 -0.245 -4.658 1.00 95.25 201 ILE A N 1
ATOM 1638 C CA . ILE A 1 201 ? -2.282 -1.629 -5.081 1.00 95.25 201 ILE A CA 1
ATOM 1639 C C . ILE A 1 201 ? -3.091 -1.948 -6.346 1.00 95.25 201 ILE A C 1
ATOM 1641 O O . ILE A 1 201 ? -2.620 -2.683 -7.218 1.00 95.25 201 ILE A O 1
ATOM 1645 N N . ARG A 1 202 ? -4.313 -1.411 -6.478 1.00 95.12 202 ARG A N 1
ATOM 1646 C CA . ARG A 1 202 ? -5.102 -1.534 -7.715 1.00 95.12 202 ARG A CA 1
ATOM 1647 C C . ARG A 1 202 ? -4.414 -0.821 -8.872 1.00 95.12 202 ARG A C 1
ATOM 1649 O O . ARG A 1 202 ? -4.218 -1.455 -9.904 1.00 95.12 202 ARG A O 1
ATOM 1656 N N . LYS A 1 203 ? -3.974 0.424 -8.673 1.00 94.38 203 LYS A N 1
ATOM 1657 C CA . LYS A 1 203 ? -3.259 1.199 -9.697 1.00 94.38 203 LYS A CA 1
ATOM 1658 C C . LYS A 1 203 ? -1.940 0.553 -10.111 1.00 94.38 203 LYS A C 1
ATOM 1660 O O . LYS A 1 203 ? -1.662 0.498 -11.300 1.00 94.38 203 LYS A O 1
ATOM 1665 N N . GLY A 1 204 ? -1.187 -0.007 -9.167 1.00 94.56 204 GLY A N 1
ATOM 1666 C CA . GLY A 1 204 ? 0.032 -0.764 -9.444 1.00 94.56 204 GLY A CA 1
ATOM 1667 C C . GLY A 1 204 ? -0.231 -2.039 -10.234 1.00 94.56 204 GLY A C 1
ATOM 1668 O O . GLY A 1 204 ? 0.508 -2.361 -11.153 1.00 94.56 204 GLY A O 1
ATOM 1669 N N . ASN A 1 205 ? -1.316 -2.755 -9.930 1.00 96.12 205 ASN A N 1
ATOM 1670 C CA . ASN A 1 205 ? -1.697 -3.942 -10.695 1.00 96.12 205 ASN A CA 1
ATOM 1671 C C . ASN A 1 205 ? -2.129 -3.579 -12.125 1.00 96.12 205 ASN A C 1
ATOM 1673 O O . ASN A 1 205 ? -1.699 -4.224 -13.073 1.00 96.12 205 ASN A O 1
ATOM 1677 N N . GLU A 1 206 ? -2.932 -2.525 -12.286 1.00 95.19 206 GLU A N 1
ATOM 1678 C CA . GLU A 1 206 ? -3.319 -1.997 -13.600 1.00 95.19 206 GLU A CA 1
ATOM 1679 C C . GLU A 1 206 ? -2.088 -1.596 -14.430 1.00 95.19 206 GLU A C 1
ATOM 1681 O O . GLU A 1 206 ? -1.952 -2.037 -15.571 1.00 95.19 206 GLU A O 1
ATOM 1686 N N . SER A 1 207 ? -1.164 -0.824 -13.847 1.00 94.94 207 SER A N 1
ATOM 1687 C CA . SER A 1 207 ? 0.020 -0.336 -14.556 1.00 94.94 207 SER A CA 1
ATOM 1688 C C . SER A 1 207 ? 0.994 -1.467 -14.905 1.00 94.94 207 SER A C 1
ATOM 1690 O O . SER A 1 207 ? 1.445 -1.550 -16.044 1.00 94.94 207 SER A O 1
ATOM 1692 N N . VAL A 1 208 ? 1.283 -2.386 -13.975 1.00 96.12 208 VAL A N 1
ATOM 1693 C CA . VAL A 1 208 ? 2.174 -3.534 -14.235 1.00 96.12 208 VAL A CA 1
ATOM 1694 C C . VAL A 1 208 ? 1.589 -4.471 -15.296 1.00 96.12 208 VAL A C 1
ATOM 1696 O O . VAL A 1 208 ? 2.333 -4.970 -16.137 1.00 96.12 208 VAL A O 1
ATOM 1699 N N . ASN A 1 209 ? 0.267 -4.669 -15.338 1.00 93.06 209 ASN A N 1
ATOM 1700 C CA . ASN A 1 209 ? -0.364 -5.419 -16.431 1.00 93.06 209 ASN A CA 1
ATOM 1701 C C . ASN A 1 209 ? -0.249 -4.691 -17.777 1.00 93.06 209 ASN A C 1
ATOM 1703 O O . ASN A 1 209 ? -0.055 -5.343 -18.802 1.00 93.06 209 ASN A O 1
ATOM 1707 N N . GLY A 1 210 ? -0.339 -3.357 -17.783 1.00 91.06 210 GLY A N 1
ATOM 1708 C CA . GLY A 1 210 ? -0.078 -2.548 -18.974 1.00 91.06 210 GLY A CA 1
ATOM 1709 C C . GLY A 1 210 ? 1.341 -2.757 -19.513 1.00 91.06 210 GLY A C 1
ATOM 1710 O O . GLY A 1 210 ? 1.518 -2.965 -20.712 1.00 91.06 210 GLY A O 1
ATOM 1711 N N . LEU A 1 211 ? 2.337 -2.798 -18.622 1.00 93.06 211 LEU A N 1
ATOM 1712 C CA . LEU A 1 211 ? 3.722 -3.115 -18.978 1.00 93.06 211 LEU A CA 1
ATOM 1713 C C . LEU A 1 211 ? 3.881 -4.561 -19.473 1.00 93.06 211 LEU A C 1
ATOM 1715 O O . LEU A 1 211 ? 4.577 -4.800 -20.455 1.00 93.06 211 LEU A O 1
ATOM 1719 N N . ALA A 1 212 ? 3.215 -5.526 -18.834 1.00 92.12 212 ALA A N 1
ATOM 1720 C CA . ALA A 1 212 ? 3.232 -6.925 -19.262 1.00 92.12 212 ALA A CA 1
ATOM 1721 C C . ALA A 1 212 ? 2.703 -7.085 -20.696 1.00 92.12 212 ALA A C 1
ATOM 1723 O O . ALA A 1 212 ? 3.291 -7.801 -21.507 1.00 92.12 212 ALA A O 1
ATOM 1724 N N . PHE A 1 213 ? 1.602 -6.394 -21.010 1.00 88.25 213 PHE A N 1
ATOM 1725 C CA . PHE A 1 213 ? 1.047 -6.356 -22.358 1.00 88.25 213 PHE A CA 1
ATOM 1726 C C . PHE A 1 213 ? 2.045 -5.745 -23.342 1.00 88.25 213 PHE A C 1
ATOM 1728 O O . PHE A 1 213 ? 2.305 -6.341 -24.381 1.00 88.25 213 PHE A O 1
ATOM 1735 N N . TYR A 1 214 ? 2.661 -4.615 -22.984 1.00 87.31 214 TYR A N 1
ATOM 1736 C CA . TYR A 1 214 ? 3.679 -3.976 -23.814 1.00 87.31 214 TYR A CA 1
ATOM 1737 C C . TYR A 1 214 ? 4.841 -4.916 -24.142 1.00 87.31 214 TYR A C 1
ATOM 1739 O O . TYR A 1 214 ? 5.121 -5.149 -25.311 1.00 87.31 214 TYR A O 1
ATOM 1747 N N . ILE A 1 215 ? 5.477 -5.506 -23.126 1.00 87.44 215 ILE A N 1
ATOM 1748 C CA . ILE A 1 215 ? 6.625 -6.406 -23.309 1.00 87.44 215 ILE A CA 1
ATOM 1749 C C . ILE A 1 215 ? 6.254 -7.588 -24.203 1.00 87.44 215 ILE A C 1
ATOM 1751 O O . ILE A 1 215 ? 7.047 -7.995 -25.045 1.00 87.44 215 ILE A O 1
ATOM 1755 N N . LYS A 1 216 ? 5.037 -8.121 -24.060 1.00 84.12 216 LYS A N 1
ATOM 1756 C CA . LYS A 1 216 ? 4.550 -9.197 -24.922 1.00 84.12 216 LYS A CA 1
ATOM 1757 C C . LYS A 1 216 ? 4.370 -8.750 -26.372 1.00 84.12 216 LYS A C 1
ATOM 1759 O O . LYS A 1 216 ? 4.661 -9.539 -27.264 1.00 84.12 216 LYS A O 1
ATOM 1764 N N . GLU A 1 217 ? 3.858 -7.545 -26.613 1.00 78.50 217 GLU A N 1
ATOM 1765 C CA . GLU A 1 217 ? 3.678 -7.029 -27.973 1.00 78.50 217 GLU A CA 1
ATOM 1766 C C . GLU A 1 217 ? 5.022 -6.705 -28.627 1.00 78.50 217 GLU A C 1
ATOM 1768 O O . GLU A 1 217 ? 5.298 -7.233 -29.700 1.00 78.50 217 GLU A O 1
ATOM 1773 N N . VAL A 1 218 ? 5.902 -5.953 -27.960 1.00 69.38 218 VAL A N 1
ATOM 1774 C CA . VAL A 1 218 ? 7.213 -5.623 -28.544 1.00 69.38 218 VAL A CA 1
ATOM 1775 C C . VAL A 1 218 ? 8.108 -6.857 -28.643 1.00 69.38 218 VAL A C 1
ATOM 1777 O O . VAL A 1 218 ? 8.840 -7.005 -29.613 1.00 69.38 218 VAL A O 1
ATOM 1780 N N . GLY A 1 219 ? 7.971 -7.819 -27.728 1.00 66.25 219 GLY A N 1
ATOM 1781 C CA . GLY A 1 219 ? 8.642 -9.116 -27.814 1.00 66.25 219 GLY A CA 1
ATOM 1782 C C . GLY A 1 219 ? 8.331 -9.914 -29.086 1.00 66.25 219 GLY A C 1
ATOM 1783 O O . GLY A 1 219 ? 9.145 -10.743 -29.479 1.00 66.25 219 GLY A O 1
ATOM 1784 N N . LYS A 1 220 ? 7.202 -9.662 -29.767 1.00 68.94 220 LYS A N 1
ATOM 1785 C CA . LYS A 1 220 ? 6.915 -10.269 -31.082 1.00 68.94 220 LYS A CA 1
ATOM 1786 C C . LYS A 1 220 ? 7.719 -9.627 -32.212 1.00 68.94 220 LYS A C 1
ATOM 1788 O O . LYS A 1 220 ? 7.986 -10.288 -33.208 1.00 68.94 220 LYS A O 1
ATOM 1793 N N . GLU A 1 221 ? 8.069 -8.355 -32.062 1.00 65.00 221 GLU A N 1
ATOM 1794 C CA . GLU A 1 221 ? 8.818 -7.554 -33.038 1.00 65.00 221 GLU A CA 1
ATOM 1795 C C . GLU A 1 221 ? 10.339 -7.605 -32.779 1.00 65.00 221 GLU A C 1
ATOM 1797 O O . GLU A 1 221 ? 11.125 -7.167 -33.610 1.00 65.00 221 GLU A O 1
ATOM 1802 N N . TRP A 1 222 ? 10.779 -8.201 -31.662 1.00 66.44 222 TRP A N 1
ATOM 1803 C CA . TRP A 1 222 ? 12.186 -8.311 -31.233 1.00 66.44 222 TRP A CA 1
ATOM 1804 C C . TRP A 1 222 ? 13.040 -9.358 -31.971 1.00 66.44 222 TRP A C 1
ATOM 1806 O O . TRP A 1 222 ? 14.150 -9.647 -31.532 1.00 66.44 222 TRP A O 1
ATOM 1816 N N . VAL A 1 223 ? 12.560 -9.926 -33.079 1.00 57.50 223 VAL A N 1
ATOM 1817 C CA . VAL A 1 223 ? 13.214 -11.056 -33.771 1.00 57.50 223 VAL A CA 1
ATOM 1818 C C . VAL A 1 223 ? 14.568 -10.681 -34.408 1.00 57.50 223 VAL A C 1
ATOM 1820 O O . VAL A 1 223 ? 15.424 -11.553 -34.527 1.00 57.50 223 VAL A O 1
ATOM 1823 N N . ASP A 1 224 ? 14.805 -9.403 -34.729 1.00 64.50 224 ASP A N 1
ATOM 1824 C CA . ASP A 1 224 ? 16.008 -8.925 -35.445 1.00 64.50 224 ASP A CA 1
ATOM 1825 C C . ASP A 1 224 ? 16.968 -8.063 -34.585 1.00 64.50 224 ASP A C 1
ATOM 1827 O O . ASP A 1 224 ? 17.710 -7.231 -35.112 1.00 64.50 224 ASP A O 1
ATOM 1831 N N . ARG A 1 225 ? 16.959 -8.206 -33.251 1.00 66.69 225 ARG A N 1
ATOM 1832 C CA . ARG A 1 225 ? 17.700 -7.298 -32.349 1.00 66.69 225 ARG A CA 1
ATOM 1833 C C . ARG A 1 225 ? 19.154 -7.740 -32.044 1.00 66.69 225 ARG A C 1
ATOM 1835 O O . ARG A 1 225 ? 19.480 -8.920 -32.183 1.00 66.69 225 ARG A O 1
ATOM 1842 N N . PRO A 1 226 ? 19.996 -6.827 -31.515 1.00 67.25 226 PRO A N 1
ATOM 1843 C CA . PRO A 1 226 ? 21.295 -7.164 -30.924 1.00 67.25 226 PRO A CA 1
ATOM 1844 C C . PRO A 1 226 ? 21.177 -8.170 -29.751 1.00 67.25 226 PRO A C 1
ATOM 1846 O O . PRO A 1 226 ? 20.452 -7.890 -28.787 1.00 67.25 226 PRO A O 1
ATOM 1849 N N . PRO A 1 227 ? 21.891 -9.315 -29.772 1.00 75.19 227 PRO A N 1
ATOM 1850 C CA . PRO A 1 227 ? 21.844 -10.334 -28.709 1.00 75.19 227 PRO A CA 1
ATOM 1851 C C . PRO A 1 227 ? 22.122 -9.800 -27.294 1.00 75.19 227 PRO A C 1
ATOM 1853 O O . PRO A 1 227 ? 21.693 -10.377 -26.296 1.00 75.19 227 PRO A O 1
ATOM 1856 N N . GLU A 1 228 ? 22.831 -8.677 -27.184 1.00 77.00 228 GLU A N 1
ATOM 1857 C CA . GLU A 1 228 ? 23.206 -8.020 -25.930 1.00 77.00 228 GLU A CA 1
ATOM 1858 C C . GLU A 1 228 ? 22.001 -7.550 -25.110 1.00 77.00 228 GLU A C 1
ATOM 1860 O O . GLU A 1 228 ? 22.105 -7.342 -23.898 1.00 77.00 228 GLU A O 1
ATOM 1865 N N . LEU A 1 229 ? 20.848 -7.381 -25.752 1.00 76.56 229 LEU A N 1
ATOM 1866 C CA . LEU A 1 229 ? 19.667 -6.860 -25.097 1.00 76.56 229 LEU A CA 1
ATOM 1867 C C . LEU A 1 229 ? 18.732 -7.958 -24.549 1.00 76.56 229 LEU A C 1
ATOM 1869 O O . LEU A 1 229 ? 17.824 -7.649 -23.764 1.00 76.56 229 LEU A O 1
ATOM 1873 N N . ASP A 1 230 ? 18.905 -9.223 -24.942 1.00 81.50 230 ASP A N 1
ATOM 1874 C CA . ASP A 1 230 ? 18.075 -10.347 -24.473 1.00 81.50 230 ASP A CA 1
ATOM 1875 C C . ASP A 1 230 ? 18.051 -10.479 -22.942 1.00 81.50 230 ASP A C 1
ATOM 1877 O O . ASP A 1 230 ? 16.952 -10.554 -22.377 1.00 81.50 230 ASP A O 1
ATOM 1881 N N . PRO A 1 231 ? 19.188 -10.348 -22.226 1.00 86.81 231 PRO A N 1
ATOM 1882 C CA . PRO A 1 231 ? 19.198 -10.389 -20.765 1.00 86.81 231 PRO A CA 1
ATOM 1883 C C . PRO A 1 231 ? 18.346 -9.292 -20.112 1.00 86.81 231 PRO A C 1
ATOM 1885 O O . PRO A 1 231 ? 17.746 -9.511 -19.061 1.00 86.81 231 PRO A O 1
ATOM 1888 N N . ILE A 1 232 ? 18.264 -8.102 -20.723 1.00 85.94 232 ILE A N 1
ATOM 1889 C CA . ILE A 1 232 ? 17.457 -6.982 -20.207 1.00 85.94 232 ILE A CA 1
ATOM 1890 C C . ILE A 1 232 ? 15.970 -7.329 -20.294 1.00 85.94 232 ILE A C 1
ATOM 1892 O O . ILE A 1 232 ? 15.193 -7.035 -19.383 1.00 85.94 232 ILE A O 1
ATOM 1896 N N . CYS A 1 233 ? 15.572 -7.970 -21.387 1.00 82.50 233 CYS A N 1
ATOM 1897 C CA . CYS A 1 233 ? 14.190 -8.344 -21.628 1.00 82.50 233 CYS A CA 1
ATOM 1898 C C . CYS A 1 233 ? 13.749 -9.513 -20.753 1.00 82.50 233 CYS A C 1
ATOM 1900 O O . CYS A 1 233 ? 12.685 -9.435 -20.140 1.00 82.50 233 CYS A O 1
ATOM 1902 N N . GLU A 1 234 ? 14.587 -10.540 -20.618 1.00 87.94 234 GLU A N 1
ATOM 1903 C CA . GLU A 1 234 ? 14.362 -11.630 -19.667 1.00 87.94 234 GLU A CA 1
ATOM 1904 C C . GLU A 1 234 ? 14.236 -11.102 -18.232 1.00 87.94 234 GLU A C 1
ATOM 1906 O O . GLU A 1 234 ? 13.288 -11.448 -17.522 1.00 87.94 234 GLU A O 1
ATOM 1911 N N . ALA A 1 235 ? 15.133 -10.196 -17.824 1.00 92.19 235 ALA A N 1
ATOM 1912 C CA . ALA A 1 235 ? 15.067 -9.558 -16.514 1.00 92.19 235 ALA A CA 1
ATOM 1913 C C . ALA A 1 235 ? 13.758 -8.776 -16.324 1.00 92.19 235 ALA A C 1
ATOM 1915 O O . ALA A 1 235 ? 13.130 -8.870 -15.270 1.00 92.19 235 ALA A O 1
ATOM 1916 N N . MET A 1 236 ? 13.302 -8.038 -17.339 1.00 92.56 236 MET A N 1
ATOM 1917 C CA . MET A 1 236 ? 12.064 -7.268 -17.242 1.00 92.56 236 MET A CA 1
ATOM 1918 C C . MET A 1 236 ? 10.812 -8.155 -17.180 1.00 92.56 236 MET A C 1
ATOM 1920 O O . MET A 1 236 ? 9.902 -7.862 -16.403 1.00 92.56 236 MET A O 1
ATOM 1924 N N . VAL A 1 237 ? 10.766 -9.256 -17.938 1.00 92.25 237 VAL A N 1
ATOM 1925 C CA . VAL A 1 237 ? 9.700 -10.268 -17.809 1.00 92.25 237 VAL A CA 1
ATOM 1926 C C . VAL A 1 237 ? 9.683 -10.830 -16.386 1.00 92.25 237 VAL A C 1
ATOM 1928 O O . VAL A 1 237 ? 8.629 -10.860 -15.747 1.00 92.25 237 VAL A O 1
ATOM 1931 N N . GLY A 1 238 ? 10.856 -11.186 -15.851 1.00 95.25 238 GLY A N 1
ATOM 1932 C CA . GLY A 1 238 ? 11.008 -11.647 -14.471 1.00 95.25 238 GLY A CA 1
ATOM 1933 C C . GLY A 1 238 ? 10.514 -10.630 -13.435 1.00 95.25 238 GLY A C 1
ATOM 1934 O O . GLY A 1 238 ? 9.775 -11.001 -12.517 1.00 95.25 238 GLY A O 1
ATOM 1935 N N . ASN A 1 239 ? 10.849 -9.348 -13.609 1.00 96.75 239 ASN A N 1
ATOM 1936 C CA . ASN A 1 239 ? 10.390 -8.257 -12.744 1.00 96.75 239 ASN A CA 1
ATOM 1937 C C . ASN A 1 239 ? 8.866 -8.127 -12.765 1.00 96.75 239 ASN A C 1
ATOM 1939 O O . ASN A 1 239 ? 8.231 -8.129 -11.713 1.00 96.75 239 ASN A O 1
ATOM 1943 N N . VAL A 1 240 ? 8.256 -8.087 -13.952 1.00 96.81 240 VAL A N 1
ATOM 1944 C CA . VAL A 1 240 ? 6.798 -7.981 -14.109 1.00 96.81 240 VAL A CA 1
ATOM 1945 C C . VAL A 1 240 ? 6.069 -9.161 -13.464 1.00 96.81 240 VAL A C 1
ATOM 1947 O O . VAL A 1 240 ? 5.072 -8.966 -12.760 1.00 96.81 240 VAL A O 1
ATOM 1950 N N . ASP A 1 241 ? 6.573 -10.382 -13.638 1.00 96.31 241 ASP A N 1
ATOM 1951 C CA . ASP A 1 241 ? 6.018 -11.574 -12.992 1.00 96.31 241 ASP A CA 1
ATOM 1952 C C . ASP A 1 241 ? 6.158 -11.529 -11.466 1.00 96.31 241 ASP A C 1
ATOM 1954 O O . ASP A 1 241 ? 5.229 -11.902 -10.733 1.00 96.31 241 ASP A O 1
ATOM 1958 N N . GLY A 1 242 ? 7.308 -11.060 -10.975 1.00 98.06 242 GLY A N 1
ATOM 1959 C CA . GLY A 1 242 ? 7.568 -10.790 -9.563 1.00 98.06 242 GLY A CA 1
ATOM 1960 C C . GLY A 1 242 ? 6.566 -9.792 -8.987 1.00 98.06 242 GLY A C 1
ATOM 1961 O O . GLY A 1 242 ? 5.820 -10.123 -8.063 1.00 98.06 242 GLY A O 1
ATOM 1962 N N . TRP A 1 243 ? 6.455 -8.613 -9.595 1.00 98.44 243 TRP A N 1
ATOM 1963 C CA . TRP A 1 243 ? 5.535 -7.557 -9.178 1.00 98.44 243 TRP A CA 1
ATOM 1964 C C . TRP A 1 243 ? 4.080 -8.021 -9.179 1.00 98.44 243 TRP A C 1
ATOM 1966 O O . TRP A 1 243 ? 3.363 -7.818 -8.201 1.00 98.44 243 TRP A O 1
ATOM 1976 N N . ASN A 1 244 ? 3.631 -8.729 -10.217 1.00 97.44 244 ASN A N 1
ATOM 1977 C CA . ASN A 1 244 ? 2.271 -9.268 -10.275 1.00 97.44 244 ASN A CA 1
ATOM 1978 C C . ASN A 1 244 ? 1.977 -10.291 -9.170 1.00 97.44 244 ASN A C 1
ATOM 1980 O O . ASN A 1 244 ? 0.839 -10.416 -8.694 1.00 97.44 244 ASN A O 1
ATOM 1984 N N . ARG A 1 245 ? 2.975 -11.072 -8.755 1.00 98.00 245 ARG A N 1
ATOM 1985 C CA . ARG A 1 245 ? 2.858 -12.002 -7.625 1.00 98.00 245 ARG A CA 1
ATOM 1986 C C . ARG A 1 245 ? 2.738 -11.248 -6.305 1.00 98.00 245 ARG A C 1
ATOM 1988 O O . ARG A 1 245 ? 1.815 -11.540 -5.541 1.00 98.00 245 ARG A O 1
ATOM 1995 N N . GLU A 1 246 ? 3.601 -10.267 -6.071 1.00 98.44 246 GLU A N 1
ATOM 1996 C CA . GLU A 1 246 ? 3.604 -9.492 -4.829 1.00 98.44 246 GLU A CA 1
ATOM 1997 C C . GLU A 1 246 ? 2.375 -8.584 -4.709 1.00 98.44 246 GLU A C 1
ATOM 1999 O O . GLU A 1 246 ? 1.710 -8.588 -3.678 1.00 98.44 246 GLU A O 1
ATOM 2004 N N . LEU A 1 247 ? 1.931 -7.932 -5.784 1.00 97.94 247 LEU A N 1
ATOM 2005 C CA . LEU A 1 247 ? 0.680 -7.162 -5.793 1.00 97.94 247 LEU A CA 1
ATOM 2006 C C . LEU A 1 247 ? -0.544 -8.038 -5.479 1.00 97.94 247 LEU A C 1
ATOM 2008 O O . LEU A 1 247 ? -1.475 -7.601 -4.800 1.00 97.94 247 LEU A O 1
ATOM 2012 N N . ARG A 1 248 ? -0.562 -9.302 -5.930 1.00 97.88 248 ARG A N 1
ATOM 2013 C CA . ARG A 1 248 ? -1.605 -10.267 -5.532 1.00 97.88 24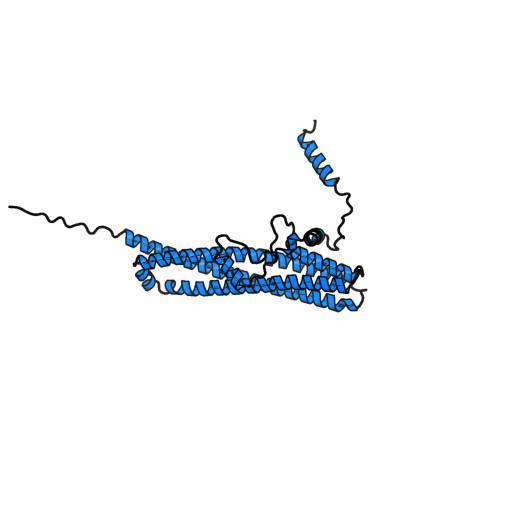8 ARG A CA 1
ATOM 2014 C C . ARG A 1 248 ? -1.507 -10.637 -4.052 1.00 97.88 248 ARG A C 1
ATOM 2016 O O . ARG A 1 248 ? -2.548 -10.789 -3.411 1.00 97.88 248 ARG A O 1
ATOM 2023 N N . ARG A 1 249 ? -0.299 -10.781 -3.500 1.00 98.25 249 ARG A N 1
ATOM 2024 C CA . ARG A 1 249 ? -0.084 -11.018 -2.061 1.00 98.25 249 ARG A CA 1
ATOM 2025 C C . ARG A 1 249 ? -0.546 -9.822 -1.227 1.00 98.25 249 ARG A C 1
ATOM 2027 O O . ARG A 1 249 ? -1.320 -10.023 -0.294 1.00 98.25 249 ARG A O 1
ATOM 2034 N N . LEU A 1 250 ? -0.200 -8.601 -1.631 1.00 98.00 250 LEU A N 1
ATOM 2035 C CA . LEU A 1 250 ? -0.659 -7.355 -1.014 1.00 98.00 250 LEU A CA 1
ATOM 2036 C C . LEU A 1 250 ? -2.190 -7.258 -0.988 1.00 98.00 250 LEU A C 1
ATOM 2038 O O . LEU A 1 250 ? -2.763 -7.020 0.072 1.00 98.00 250 LEU A O 1
ATOM 2042 N N . LYS A 1 251 ? -2.882 -7.556 -2.101 1.00 97.56 251 LYS A N 1
ATOM 2043 C CA . LYS A 1 251 ? -4.362 -7.602 -2.136 1.00 97.56 251 LYS A CA 1
ATOM 2044 C C . LYS A 1 251 ? -4.950 -8.560 -1.094 1.00 97.56 251 LYS A C 1
ATOM 2046 O O . LYS A 1 251 ? -5.939 -8.230 -0.444 1.00 97.56 251 LYS A O 1
ATOM 2051 N N . ARG A 1 252 ? -4.351 -9.744 -0.918 1.00 98.19 252 ARG A N 1
ATOM 2052 C CA . ARG A 1 252 ? -4.781 -10.702 0.117 1.00 98.19 252 ARG A CA 1
ATOM 2053 C C . ARG A 1 252 ? -4.492 -10.181 1.524 1.00 98.19 252 ARG A C 1
ATOM 2055 O O . ARG A 1 252 ? -5.315 -10.392 2.406 1.00 98.19 252 ARG A O 1
ATOM 2062 N N . SER A 1 253 ? -3.357 -9.513 1.729 1.00 98.00 253 SER A N 1
ATOM 2063 C CA . SER A 1 253 ? -3.000 -8.904 3.016 1.00 98.00 253 SER A CA 1
ATOM 2064 C C . SER A 1 253 ? -3.998 -7.813 3.419 1.00 98.00 253 SER A C 1
ATOM 2066 O O . SER A 1 253 ? -4.561 -7.873 4.510 1.00 98.00 253 SER A O 1
ATOM 2068 N N . VAL A 1 254 ? -4.347 -6.910 2.493 1.00 97.56 254 VAL A N 1
ATOM 2069 C CA . VAL A 1 254 ? -5.413 -5.909 2.690 1.00 97.56 254 VAL A CA 1
ATOM 2070 C C . VAL A 1 254 ? -6.738 -6.571 3.066 1.00 97.56 254 VAL A C 1
ATOM 2072 O O . VAL A 1 254 ? -7.412 -6.126 3.988 1.00 97.56 254 VAL A O 1
ATOM 2075 N N . HIS A 1 255 ? -7.118 -7.655 2.386 1.00 98.06 255 HIS A N 1
ATOM 2076 C CA . HIS A 1 255 ? -8.360 -8.359 2.702 1.00 98.06 255 HIS A CA 1
ATOM 2077 C C . HIS A 1 255 ? -8.356 -8.960 4.117 1.00 98.06 255 HIS A C 1
ATOM 2079 O O . HIS A 1 255 ? -9.358 -8.864 4.823 1.00 98.06 255 HIS A O 1
ATOM 2085 N N . LYS A 1 256 ? -7.229 -9.532 4.561 1.00 98.19 256 LYS A N 1
ATOM 2086 C CA . LYS A 1 256 ? -7.075 -10.007 5.946 1.00 98.19 256 LYS A CA 1
ATOM 2087 C C . LYS A 1 256 ? -7.217 -8.864 6.950 1.00 98.19 256 LYS A C 1
ATOM 2089 O O . LYS A 1 256 ? -7.937 -9.018 7.932 1.00 98.19 256 LYS A O 1
ATOM 2094 N N . LEU A 1 257 ? -6.587 -7.720 6.677 1.00 98.19 257 LEU A N 1
ATOM 2095 C CA . LEU A 1 257 ? -6.701 -6.528 7.516 1.00 98.19 257 LEU A CA 1
ATOM 2096 C C . LEU A 1 257 ? -8.153 -6.030 7.596 1.00 98.19 257 LEU A C 1
ATOM 2098 O O . LEU A 1 257 ? -8.629 -5.729 8.686 1.00 98.19 257 LEU A O 1
ATOM 2102 N N . ALA A 1 258 ? -8.889 -6.029 6.481 1.00 98.25 258 ALA A N 1
ATOM 2103 C CA . ALA A 1 258 ? -10.303 -5.647 6.454 1.00 98.25 258 ALA A CA 1
ATOM 2104 C C . ALA A 1 258 ? -11.177 -6.556 7.335 1.00 98.25 258 ALA A C 1
ATOM 2106 O O . ALA A 1 258 ? -12.046 -6.072 8.065 1.00 98.25 258 ALA A O 1
ATOM 2107 N N . ILE A 1 259 ? -10.935 -7.872 7.297 1.00 97.88 259 ILE A N 1
ATOM 2108 C CA . ILE A 1 259 ? -11.627 -8.837 8.162 1.00 97.88 259 ILE A CA 1
ATOM 2109 C C . ILE A 1 259 ? -11.318 -8.544 9.634 1.00 97.88 259 ILE A C 1
ATOM 2111 O O . ILE A 1 259 ? -12.247 -8.448 10.435 1.00 97.88 259 ILE A O 1
ATOM 2115 N N . ALA A 1 260 ? -10.040 -8.364 9.982 1.00 97.31 260 ALA A N 1
ATOM 2116 C CA . ALA A 1 260 ? -9.618 -8.088 11.354 1.00 97.31 260 ALA A CA 1
ATOM 2117 C C . ALA A 1 260 ? -10.231 -6.780 11.888 1.00 97.31 260 ALA A C 1
ATOM 2119 O O . ALA A 1 260 ? -10.798 -6.762 12.979 1.00 97.31 260 ALA A O 1
ATOM 2120 N N . LEU A 1 261 ? -10.226 -5.710 11.085 1.00 98.12 261 LEU A N 1
ATOM 2121 C CA . LEU A 1 261 ? -10.869 -4.438 11.430 1.00 98.12 261 LEU A CA 1
ATOM 2122 C C . LEU A 1 261 ? -12.377 -4.598 11.646 1.00 98.12 261 LEU A C 1
ATOM 2124 O O . LEU A 1 261 ? -12.901 -4.113 12.643 1.00 98.12 261 LEU A O 1
ATOM 2128 N N . THR A 1 262 ? -13.065 -5.342 10.775 1.00 97.75 262 THR A N 1
ATOM 2129 C CA . THR A 1 262 ? -14.508 -5.615 10.916 1.00 97.75 262 THR A CA 1
ATOM 2130 C C . THR A 1 262 ? -14.818 -6.352 12.222 1.00 97.75 262 THR A C 1
ATOM 2132 O O . THR A 1 262 ? -15.788 -6.039 12.917 1.00 97.75 262 THR A O 1
ATOM 2135 N N . GLN A 1 263 ? -13.989 -7.333 12.584 1.00 95.62 263 GLN A N 1
ATOM 2136 C CA . GLN A 1 263 ? -14.129 -8.062 13.844 1.00 95.62 263 GLN A CA 1
ATOM 2137 C C . GLN A 1 263 ? -13.886 -7.153 15.055 1.00 95.62 263 GLN A C 1
ATOM 2139 O O . GLN A 1 263 ? -14.654 -7.205 16.017 1.00 95.62 263 GLN A O 1
ATOM 2144 N N . MET A 1 264 ? -12.873 -6.289 14.985 1.00 95.31 264 MET A N 1
ATOM 2145 C CA . MET A 1 264 ? -12.554 -5.314 16.026 1.00 95.31 264 MET A CA 1
ATOM 2146 C C . MET A 1 264 ? -13.690 -4.299 16.227 1.00 95.31 264 MET A C 1
ATOM 2148 O O . MET A 1 264 ? -14.085 -4.047 17.364 1.00 95.31 264 MET A O 1
ATOM 2152 N N . THR A 1 265 ? -14.294 -3.797 15.142 1.00 96.88 265 THR A N 1
ATOM 2153 C CA . THR A 1 265 ? -15.496 -2.947 15.196 1.00 96.88 265 THR A CA 1
ATOM 2154 C C . THR A 1 265 ? -16.635 -3.641 15.928 1.00 96.88 265 THR A C 1
ATOM 2156 O O . THR A 1 265 ? -17.264 -3.045 16.797 1.00 96.88 265 THR A O 1
ATOM 2159 N N . ARG A 1 266 ? -16.889 -4.920 15.629 1.00 96.44 266 ARG A N 1
ATOM 2160 C CA . ARG A 1 266 ? -17.949 -5.683 16.299 1.00 96.44 266 ARG A CA 1
ATOM 2161 C C . ARG A 1 266 ? -17.716 -5.794 17.809 1.00 96.44 266 ARG A C 1
ATOM 2163 O O . ARG A 1 266 ? -18.667 -5.657 18.571 1.00 96.44 266 ARG A O 1
ATOM 2170 N N . TYR A 1 267 ? -16.481 -6.050 18.242 1.00 95.31 267 TYR A N 1
ATOM 2171 C CA . TYR A 1 267 ? -16.154 -6.149 19.670 1.00 95.31 267 TYR A CA 1
ATOM 2172 C C . TYR A 1 267 ? -16.256 -4.801 20.379 1.00 95.31 267 TYR A C 1
ATOM 2174 O O . TYR A 1 267 ? -16.823 -4.735 21.465 1.00 95.31 267 TYR A O 1
ATOM 2182 N N . SER A 1 268 ? -15.797 -3.728 19.736 1.00 95.88 268 SER A N 1
ATOM 2183 C CA . SER A 1 268 ? -15.949 -2.368 20.257 1.00 95.88 268 SER A CA 1
ATOM 2184 C C . SER A 1 268 ? -17.425 -1.998 20.468 1.00 95.88 268 SER A C 1
ATOM 2186 O O . SER A 1 268 ? -17.803 -1.556 21.552 1.00 95.88 268 SER A O 1
ATOM 2188 N N . LEU A 1 269 ? -18.295 -2.299 19.495 1.00 96.25 269 LEU A N 1
ATOM 2189 C CA . LEU A 1 269 ? -19.740 -2.071 19.621 1.00 96.25 269 LEU A CA 1
ATOM 2190 C C . LEU A 1 269 ? -20.376 -2.893 20.752 1.00 96.25 269 LEU A C 1
ATOM 2192 O O . LEU A 1 269 ? -21.264 -2.402 21.452 1.00 96.25 269 LEU A O 1
ATOM 2196 N N . GLU A 1 270 ? -19.933 -4.134 20.958 1.00 96.25 270 GLU A N 1
ATOM 2197 C CA . GLU A 1 270 ? -20.445 -4.967 22.049 1.00 96.25 270 GLU A CA 1
ATOM 2198 C C . GLU A 1 270 ? -20.011 -4.441 23.424 1.00 96.25 270 GLU A C 1
ATOM 2200 O O . GLU A 1 270 ? -20.832 -4.358 24.340 1.00 96.25 270 GLU A O 1
ATOM 2205 N N . ILE A 1 271 ? -18.760 -3.997 23.565 1.00 95.56 271 ILE A N 1
ATOM 2206 C CA . ILE A 1 271 ? -18.274 -3.342 24.787 1.00 95.56 271 ILE A CA 1
ATOM 2207 C C . ILE A 1 271 ? -19.082 -2.070 25.065 1.00 95.56 271 ILE A C 1
ATOM 2209 O O . ILE A 1 271 ? -19.587 -1.890 26.176 1.00 95.56 271 ILE A O 1
ATOM 2213 N N . GLN A 1 272 ? -19.288 -1.226 24.051 1.00 96.12 272 GLN A N 1
ATOM 2214 C CA . GLN A 1 272 ? -20.103 -0.016 24.163 1.00 96.12 272 GLN A CA 1
ATOM 2215 C C . GLN A 1 272 ? -21.541 -0.335 24.608 1.00 96.12 272 GLN A C 1
ATOM 2217 O O . GLN A 1 272 ? -22.107 0.348 25.470 1.00 96.12 272 GLN A O 1
ATOM 2222 N N . ARG A 1 273 ? -22.134 -1.413 24.078 1.00 96.50 273 ARG A N 1
ATOM 2223 C CA . ARG A 1 273 ? -23.466 -1.889 24.477 1.00 96.50 273 ARG A CA 1
ATOM 2224 C C . ARG A 1 273 ? -23.502 -2.296 25.953 1.00 96.50 273 ARG A C 1
ATOM 2226 O O . ARG A 1 273 ? -24.432 -1.895 26.660 1.00 96.50 273 ARG A O 1
ATOM 2233 N N . LEU A 1 274 ? -22.521 -3.073 26.417 1.00 95.69 274 LEU A N 1
ATOM 2234 C CA . LEU A 1 274 ? -22.417 -3.542 27.806 1.00 95.69 274 LEU A CA 1
ATOM 2235 C C . LEU A 1 274 ? -22.256 -2.376 28.786 1.00 95.69 274 LEU A C 1
ATOM 2237 O O . LEU A 1 274 ? -23.002 -2.283 29.764 1.00 95.69 274 LEU A O 1
ATOM 2241 N N . VAL A 1 275 ? -21.372 -1.430 28.467 1.00 95.81 275 VAL A N 1
ATOM 2242 C CA . VAL A 1 275 ? -21.215 -0.173 29.209 1.00 95.81 275 VAL A CA 1
ATOM 2243 C C . VAL A 1 275 ? -22.544 0.578 29.291 1.00 95.81 275 VAL A C 1
ATOM 2245 O O . VAL A 1 275 ? -22.966 0.982 30.375 1.00 95.81 275 VAL A O 1
ATOM 2248 N N . GLY A 1 276 ? -23.256 0.719 28.168 1.00 94.56 276 GLY A N 1
ATOM 2249 C CA . GLY A 1 276 ? -24.552 1.395 28.129 1.00 94.56 276 GLY A CA 1
ATOM 2250 C C . GLY A 1 276 ? -25.611 0.730 29.016 1.00 94.56 276 GLY A C 1
ATOM 2251 O O . GLY A 1 276 ? -26.412 1.423 29.648 1.00 94.56 276 GLY A O 1
ATOM 2252 N N . VAL A 1 277 ? -25.619 -0.605 29.100 1.00 94.56 277 VAL A N 1
ATOM 2253 C CA . VAL A 1 277 ? -26.495 -1.351 30.021 1.00 94.56 277 VAL A CA 1
ATOM 2254 C C . VAL A 1 277 ? -26.143 -1.044 31.478 1.00 94.56 277 VAL A C 1
ATOM 2256 O O . VAL A 1 277 ? -27.045 -0.724 32.255 1.00 94.56 277 VAL A O 1
ATOM 2259 N N . ALA A 1 278 ? -24.860 -1.098 31.842 1.00 93.12 278 ALA A N 1
ATOM 2260 C CA . ALA A 1 278 ? -24.403 -0.814 33.201 1.00 93.12 278 ALA A CA 1
ATOM 2261 C C . ALA A 1 278 ? -24.722 0.631 33.624 1.00 93.12 278 ALA A C 1
ATOM 2263 O O . ALA A 1 278 ? -25.216 0.862 34.729 1.00 93.12 278 ALA A O 1
ATOM 2264 N N . SER A 1 279 ? -24.517 1.607 32.734 1.00 91.19 279 SER A N 1
ATOM 2265 C CA . SER A 1 279 ? -24.854 3.017 32.981 1.00 91.19 279 SER A CA 1
ATOM 2266 C C . SER A 1 279 ? -26.339 3.216 33.281 1.00 91.19 279 SER A C 1
ATOM 2268 O O . SER A 1 279 ? -26.684 3.909 34.235 1.00 91.19 279 SER A O 1
ATOM 2270 N N . ARG A 1 280 ? -27.237 2.561 32.530 1.00 89.62 280 ARG A N 1
ATOM 2271 C CA . ARG A 1 280 ? -28.686 2.656 32.779 1.00 89.62 280 ARG A CA 1
ATOM 2272 C C . ARG A 1 280 ? -29.102 2.027 34.108 1.00 89.62 280 ARG A C 1
ATOM 2274 O O . ARG A 1 280 ? -29.950 2.595 34.786 1.00 89.62 280 ARG A O 1
ATOM 2281 N N . LYS A 1 281 ? -28.498 0.903 34.510 1.00 81.62 281 LYS A N 1
ATOM 2282 C CA . LYS A 1 281 ? -28.766 0.287 35.824 1.00 81.62 281 LYS A CA 1
ATOM 2283 C C . LYS A 1 281 ? -28.390 1.219 36.981 1.00 81.62 281 LYS A C 1
ATOM 2285 O O . LYS A 1 281 ? -29.168 1.349 37.920 1.00 81.62 281 LYS A O 1
ATOM 2290 N N . GLY A 1 282 ? -27.256 1.916 36.879 1.00 64.31 282 GLY A N 1
ATOM 2291 C CA . GLY A 1 282 ? -26.824 2.891 37.888 1.00 64.31 282 GLY A CA 1
ATOM 2292 C C . GLY A 1 282 ? -27.754 4.105 38.020 1.00 64.31 282 GLY A C 1
ATOM 2293 O O . GLY A 1 282 ? -27.903 4.642 39.110 1.00 64.31 282 GLY A O 1
ATOM 2294 N N . VAL A 1 283 ? -28.429 4.508 36.936 1.00 60.53 283 VAL A N 1
ATOM 2295 C CA . VAL A 1 283 ? -29.375 5.644 36.924 1.00 60.53 283 VAL A CA 1
ATOM 2296 C C . VAL A 1 283 ? -30.754 5.285 37.494 1.00 60.53 283 VAL A C 1
ATOM 2298 O O . VAL A 1 283 ? -31.478 6.177 37.921 1.00 60.53 283 VAL A O 1
ATOM 2301 N N . VAL A 1 284 ? -31.136 4.003 37.540 1.00 54.12 284 VAL A N 1
ATOM 2302 C CA . VAL A 1 284 ? -32.425 3.556 38.117 1.00 54.12 284 VAL A CA 1
ATOM 2303 C C . VAL A 1 284 ? -32.378 3.472 39.655 1.00 54.12 284 VAL A C 1
ATOM 2305 O O . VAL A 1 284 ? -33.422 3.409 40.299 1.00 54.12 284 VAL A O 1
ATOM 2308 N N . LEU A 1 285 ? -31.191 3.554 40.268 1.00 50.81 285 LEU A N 1
ATOM 2309 C CA . LEU A 1 285 ? -31.015 3.606 41.724 1.00 50.81 285 LEU A CA 1
ATOM 2310 C C . LEU A 1 285 ? -30.704 5.031 42.235 1.00 50.81 285 LEU A C 1
ATOM 2312 O O . LEU A 1 285 ? -29.578 5.309 42.643 1.00 50.81 285 LEU A O 1
ATOM 2316 N N . PRO A 1 286 ? -31.696 5.942 42.273 1.00 46.25 286 PRO A N 1
ATOM 2317 C CA . PRO A 1 286 ? -31.699 6.952 43.326 1.00 46.25 286 PRO A CA 1
ATOM 2318 C C . PRO A 1 286 ? -33.107 7.192 43.899 1.00 46.25 286 PRO A C 1
ATOM 2320 O O . PRO A 1 286 ? -33.939 7.873 43.307 1.00 46.25 286 PRO A O 1
ATOM 2323 N N . SER A 1 287 ? -33.363 6.643 45.091 1.00 43.62 287 SER A N 1
ATOM 2324 C CA . SER A 1 287 ? -34.033 7.308 46.229 1.00 43.62 287 SER A CA 1
ATOM 2325 C C . SER A 1 287 ? -34.389 6.274 47.301 1.00 43.62 287 SER A C 1
ATOM 2327 O O . SER A 1 287 ? -35.506 5.772 47.401 1.00 43.62 287 SER A O 1
ATOM 2329 N N . SER A 1 288 ? -33.435 5.982 48.184 1.00 46.31 288 SER A N 1
ATOM 2330 C CA . SER A 1 288 ? -33.805 5.624 49.550 1.00 46.31 288 SER A CA 1
ATOM 2331 C C . SER A 1 288 ? -34.541 6.830 50.143 1.00 46.31 288 SER A C 1
ATOM 2333 O O . SER A 1 288 ? -33.921 7.847 50.461 1.00 46.31 288 SER A O 1
ATOM 2335 N N . PHE A 1 289 ? -35.870 6.743 50.205 1.00 45.72 289 PHE A N 1
ATOM 2336 C CA . PHE A 1 289 ? -36.735 7.726 50.852 1.00 45.72 289 PHE A CA 1
ATOM 2337 C C . PHE A 1 289 ? -36.216 8.037 52.267 1.00 45.72 289 PHE A C 1
ATOM 2339 O O . PHE A 1 289 ? -35.961 7.103 53.033 1.00 45.72 289 PHE A O 1
ATOM 2346 N N . PRO A 1 290 ? -36.077 9.313 52.666 1.00 46.59 290 PRO A N 1
ATOM 2347 C CA . PRO A 1 290 ? -35.799 9.634 54.054 1.00 46.59 290 PRO A CA 1
ATOM 2348 C C . PRO A 1 290 ? -37.043 9.303 54.887 1.00 46.59 290 PRO A C 1
ATOM 2350 O O . PRO A 1 290 ? -38.102 9.906 54.715 1.00 46.59 290 PRO A O 1
ATOM 2353 N N . SER A 1 291 ? -36.918 8.330 55.793 1.00 42.31 291 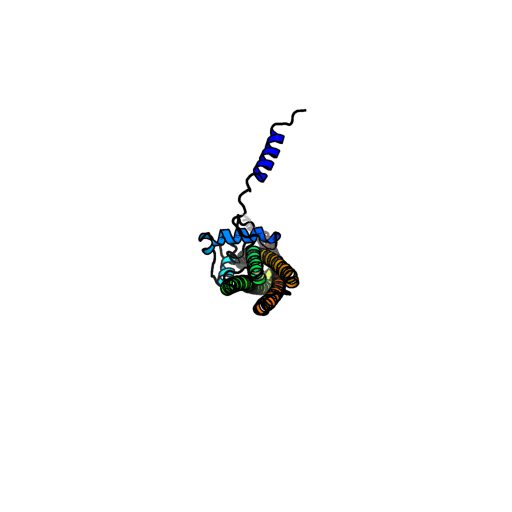SER A N 1
ATOM 2354 C CA . SER A 1 291 ? -37.950 8.002 56.777 1.00 42.31 291 SER A CA 1
ATOM 2355 C C . SER A 1 291 ? -38.268 9.230 57.629 1.00 42.31 291 SER A C 1
ATOM 2357 O O . SER A 1 291 ? -37.496 9.617 58.509 1.00 42.31 291 SER A O 1
ATOM 2359 N N . ILE A 1 292 ? -39.428 9.835 57.379 1.00 42.06 292 ILE A N 1
ATOM 2360 C CA . ILE A 1 292 ? -40.003 10.876 58.227 1.00 42.06 292 ILE A CA 1
ATOM 2361 C C . ILE A 1 292 ? -40.313 10.238 59.585 1.00 42.06 292 ILE A C 1
ATOM 2363 O O . ILE A 1 292 ? -41.244 9.445 59.723 1.00 42.06 292 ILE A O 1
ATOM 2367 N N . LYS A 1 293 ? -39.523 10.581 60.608 1.00 45.53 293 LYS A N 1
ATOM 2368 C CA . LYS A 1 293 ? -39.868 10.290 62.002 1.00 45.53 293 LYS A CA 1
ATOM 2369 C C . LYS A 1 293 ? -41.026 11.202 62.404 1.00 45.53 293 LYS A C 1
ATOM 2371 O O . LYS A 1 293 ? -40.823 12.374 62.704 1.00 45.53 293 LYS A O 1
ATOM 2376 N N . LEU A 1 294 ? -42.236 10.650 62.420 1.00 40.38 294 LEU A N 1
ATOM 2377 C CA . LEU A 1 294 ? -43.386 11.259 63.083 1.00 40.38 294 LEU A CA 1
ATOM 2378 C C . LEU A 1 294 ? -43.147 11.242 64.596 1.00 40.38 294 LEU A C 1
ATOM 2380 O O . LEU A 1 294 ? -43.282 10.217 65.261 1.00 40.38 294 LEU A O 1
ATOM 2384 N N . THR A 1 295 ? -42.781 12.398 65.139 1.00 47.81 295 THR A N 1
ATOM 2385 C CA . THR A 1 295 ? -42.862 12.691 66.566 1.00 47.81 295 THR A CA 1
ATOM 2386 C C . THR A 1 295 ? -44.334 12.772 66.966 1.00 47.81 295 THR A C 1
ATOM 2388 O O . THR A 1 295 ? -45.030 13.729 66.635 1.00 47.81 295 THR A O 1
ATOM 2391 N N . LYS A 1 296 ? -44.829 11.777 67.708 1.00 45.16 296 LYS A N 1
ATOM 2392 C CA . LYS A 1 296 ? -46.057 11.948 68.492 1.00 45.16 296 LYS A CA 1
ATOM 2393 C C . LYS A 1 296 ? -45.690 12.574 69.835 1.00 45.16 296 LYS A C 1
ATOM 2395 O O . LYS A 1 296 ? -45.067 11.936 70.677 1.00 45.16 296 LYS A O 1
ATOM 2400 N N . LYS A 1 297 ? -46.047 13.851 69.983 1.00 45.47 297 LYS A N 1
ATOM 2401 C CA . LYS A 1 297 ? -46.354 14.465 71.278 1.00 45.47 297 LYS A CA 1
ATOM 2402 C C . LYS A 1 297 ? -47.767 14.038 71.701 1.00 45.47 297 LYS A C 1
ATOM 2404 O O . LYS A 1 297 ? -48.612 13.856 70.823 1.00 45.47 297 LYS A O 1
ATOM 2409 N N . CYS A 1 298 ? -47.954 14.017 73.023 1.00 45.28 298 CYS A N 1
ATOM 2410 C CA . CYS A 1 298 ? -49.130 13.677 73.835 1.00 45.28 298 CYS A CA 1
ATOM 2411 C C . CYS A 1 298 ? -49.127 12.239 74.349 1.00 45.28 298 CYS A C 1
ATOM 2413 O O . CYS A 1 298 ? -49.397 11.312 73.558 1.00 45.28 298 CYS A O 1
#